Protein AF-A0A8U0QRM5-F1 (afdb_monomer_lite)

Radius of gyration: 38.17 Å; chains: 1; bounding box: 80×71×109 Å

Sequence (196 aa):
MVVAVAPGSAPSPRSEAVTNELQEMTLQPASNNMPVRDRKNVLQLKLQQRRTREELVSQGIMPPLKSPAAFHEQRRNLERARTEDYLKRKIRSRPERSELVRMHILEETSAEPSLQAKQLQLKRARLADDLNDKISHRPGPIELIHKNILPVDLDCPLQHSLLGMNTHCTLQYTHTECPLKHSLLFLVCTHSYCPV

Foldseek 3Di:
DDDDDDDDDDDDPVPVVVVVVVVVVPPDPPPPPDDPVVVVVVVVVVVVVDDDPVVCVVVVNDPDPVDDPVCRVVVVVVVVVVVVVVVVVCVVVPDDPVVCCVVVVDPPDPDDPVCRVVVVVVVVVVVVVVVVVVVVPDDDPVVCCVVVNDPDPPDDPDPPDPDDDPPPPPPPPDPDPDPDDDDDDDPPDDDDDDDD

pLDDT: mean 75.28, std 23.15, range [35.94, 98.62]

Secondary structure (DSSP, 8-state):
----PPP--PPPTTHHHHHHHHHTTS-------S-HHHHHHHHHHHHHSPPPHHHHHHTTSS--TTS-GGGHHHHHHHHHHHHHHHHHHHHHTPPPHHHHHHTTSS-S--S-HHHHHHHHHHHHHHHHHHHHHHHHTPPPHHHHHHTTSS---S--------S----------------SS---------------

Organism: Salvelinus namaycush (NCBI:txid8040)

InterPro domains:
  IPR004018 RPEL repeat [PF02755] (43-64)
  IPR004018 RPEL repeat [PF02755] (87-109)
  IPR004018 RPEL repeat [PF02755] (131-152)
  IPR004018 RPEL repeat [PS51073] (41-66)
  IPR004018 RPEL repeat [PS51073] (85-110)
  IPR004018 RPEL repeat [PS51073] (129-154)
  IPR004018 RPEL repeat [SM00707] (41-66)
  IPR004018 RPEL repeat [SM00707] (85-110)
  IPR004018 RPEL repeat [SM00707] (129-154)
  IPR043451 Myocardin-like [PTHR22793] (13-154)

Structure (mmCIF, N/CA/C/O backbone):
data_AF-A0A8U0QRM5-F1
#
_entry.id   AF-A0A8U0QRM5-F1
#
loop_
_atom_site.group_PDB
_atom_site.id
_atom_site.type_symbol
_atom_site.label_atom_id
_atom_site.label_alt_id
_atom_site.label_comp_id
_atom_site.label_asym_id
_atom_site.label_entity_id
_atom_site.label_seq_id
_atom_site.pdbx_PDB_ins_code
_atom_site.Cartn_x
_atom_site.Cartn_y
_atom_site.Cartn_z
_atom_site.occupancy
_atom_site.B_iso_or_equiv
_atom_site.auth_seq_id
_atom_site.auth_comp_id
_atom_site.auth_asym_id
_atom_site.auth_atom_id
_atom_site.pdbx_PDB_model_num
ATOM 1 N N . MET A 1 1 ? -35.869 -34.440 -1.297 1.00 44.12 1 MET A N 1
ATOM 2 C CA . MET A 1 1 ? -35.351 -33.652 -0.159 1.00 44.12 1 MET A CA 1
ATOM 3 C C . MET A 1 1 ? -34.693 -34.627 0.801 1.00 44.12 1 MET A C 1
ATOM 5 O O . MET A 1 1 ? -35.403 -35.377 1.452 1.00 44.12 1 MET A O 1
ATOM 9 N N . VAL A 1 2 ? -33.362 -34.704 0.802 1.00 40.22 2 VAL A N 1
ATOM 10 C CA . VAL A 1 2 ? -32.602 -35.573 1.713 1.00 40.22 2 VAL A CA 1
ATOM 11 C C . VAL A 1 2 ? -31.906 -34.650 2.704 1.00 40.22 2 VAL A C 1
ATOM 13 O O . VAL A 1 2 ? -31.060 -33.849 2.317 1.00 40.22 2 VAL A O 1
ATOM 16 N N . VAL A 1 3 ? -32.347 -34.699 3.958 1.00 42.31 3 VAL A N 1
ATOM 17 C CA . VAL A 1 3 ? -31.780 -33.933 5.070 1.00 42.31 3 VAL A CA 1
ATOM 18 C C . VAL A 1 3 ? -30.563 -34.702 5.575 1.00 42.31 3 VAL A C 1
ATOM 20 O O . VAL A 1 3 ? -30.703 -35.794 6.119 1.00 42.31 3 VAL A O 1
ATOM 23 N N . ALA A 1 4 ? -29.369 -34.150 5.372 1.00 40.59 4 ALA A N 1
ATOM 24 C CA . ALA A 1 4 ? -28.148 -34.668 5.972 1.00 40.59 4 ALA A CA 1
ATOM 25 C C . ALA A 1 4 ? -28.050 -34.164 7.421 1.00 40.59 4 ALA A C 1
ATOM 27 O O . ALA A 1 4 ? -27.772 -32.991 7.665 1.00 40.59 4 ALA A O 1
ATOM 28 N N . VAL A 1 5 ? -28.310 -35.054 8.379 1.00 40.69 5 VAL A N 1
ATOM 29 C CA . VAL A 1 5 ? -28.013 -34.857 9.802 1.00 40.69 5 VAL A CA 1
ATOM 30 C C . VAL A 1 5 ? -26.565 -35.291 10.030 1.00 40.69 5 VAL A C 1
ATOM 32 O O . VAL A 1 5 ? -26.219 -36.449 9.808 1.00 40.69 5 VAL A O 1
ATOM 35 N N . ALA A 1 6 ? -25.707 -34.356 10.433 1.00 46.50 6 ALA A N 1
ATOM 36 C CA . ALA A 1 6 ? -24.336 -34.652 10.838 1.00 46.50 6 ALA A CA 1
ATOM 37 C C . ALA A 1 6 ? -24.325 -35.350 12.215 1.00 46.50 6 ALA A C 1
ATOM 39 O O . ALA A 1 6 ? -25.043 -34.901 13.113 1.00 46.50 6 ALA A O 1
ATOM 40 N N . PRO A 1 7 ? -23.530 -36.416 12.426 1.00 45.84 7 PRO A N 1
ATOM 41 C CA . PRO A 1 7 ? -23.458 -37.076 13.719 1.00 45.84 7 PRO A CA 1
ATOM 42 C C . PRO A 1 7 ? -22.450 -36.382 14.646 1.00 45.84 7 PRO A C 1
ATOM 44 O O . PRO A 1 7 ? -21.307 -36.131 14.276 1.00 45.84 7 PRO A O 1
ATOM 47 N N . GLY A 1 8 ? -22.916 -36.114 15.867 1.00 39.72 8 GLY A N 1
ATOM 48 C CA . GLY A 1 8 ? -22.184 -36.241 17.129 1.00 39.72 8 GLY A CA 1
ATOM 49 C C . GLY A 1 8 ? -20.743 -35.736 17.185 1.00 39.72 8 GLY A C 1
ATOM 50 O O . GLY A 1 8 ? -19.799 -36.490 16.967 1.00 39.72 8 GLY A O 1
ATOM 51 N N . SER A 1 9 ? -20.571 -34.501 17.652 1.00 44.31 9 SER A N 1
ATOM 52 C CA . SER A 1 9 ? -19.343 -34.078 18.321 1.00 44.31 9 SER A CA 1
ATOM 53 C C . SER A 1 9 ? -19.174 -34.879 19.619 1.00 44.31 9 SER A C 1
ATOM 55 O O . SER A 1 9 ? -19.868 -34.619 20.603 1.00 44.31 9 SER A O 1
ATOM 57 N N . ALA A 1 10 ? -18.278 -35.864 19.624 1.00 50.31 10 ALA A N 1
ATOM 58 C CA . ALA A 1 10 ? -17.868 -36.544 20.848 1.00 50.31 10 ALA A CA 1
ATOM 59 C C . ALA A 1 10 ? -17.085 -35.563 21.748 1.00 50.31 10 ALA A C 1
ATOM 61 O O . ALA A 1 10 ? -16.126 -34.948 21.268 1.00 50.31 10 ALA A O 1
ATOM 62 N N . PRO A 1 11 ? -17.450 -35.390 23.031 1.00 50.19 11 PRO A N 1
ATOM 63 C CA . PRO A 1 11 ? -16.632 -34.628 23.963 1.00 50.19 11 PRO A CA 1
ATOM 64 C C . PRO A 1 11 ? -15.362 -35.430 24.281 1.00 50.19 11 PRO A C 1
ATOM 66 O O . PRO A 1 11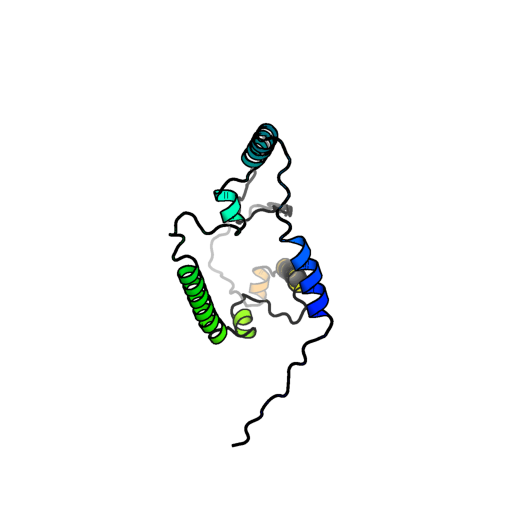 ? -15.412 -36.589 24.689 1.00 50.19 11 PRO A O 1
ATOM 69 N N . SER A 1 12 ? -14.204 -34.822 24.028 1.00 46.62 12 SER A N 1
ATOM 70 C CA . SER A 1 12 ? -12.894 -35.414 24.298 1.00 46.62 12 SER A CA 1
ATOM 71 C C . SER A 1 12 ? -12.640 -35.467 25.817 1.00 46.62 12 SER A C 1
ATOM 73 O O . SER A 1 12 ? -12.708 -34.422 26.467 1.00 46.62 12 SER A O 1
ATOM 75 N N . PRO A 1 13 ? -12.284 -36.627 26.404 1.00 57.69 13 PRO A N 1
ATOM 76 C CA . PRO A 1 13 ? -12.180 -36.814 27.860 1.00 57.69 13 PRO A CA 1
ATOM 77 C C . PRO A 1 13 ? -10.991 -36.085 28.512 1.00 57.69 13 PRO A C 1
ATOM 79 O O . PRO A 1 13 ? -10.815 -36.133 29.725 1.00 57.69 13 PRO A O 1
ATOM 82 N N . ARG A 1 14 ? -10.152 -35.394 27.728 1.00 51.50 14 ARG A N 1
ATOM 83 C CA . ARG A 1 14 ? -9.016 -34.610 28.243 1.00 51.50 14 ARG A CA 1
ATOM 84 C C . ARG A 1 14 ? -9.367 -33.173 28.627 1.00 51.50 14 ARG A C 1
ATOM 86 O O . ARG A 1 14 ? -8.555 -32.524 29.278 1.00 51.50 14 ARG A O 1
ATOM 93 N N . SER A 1 15 ? -10.530 -32.667 28.221 1.00 53.91 15 SER A N 1
ATOM 94 C CA . SER A 1 15 ? -10.892 -31.260 28.428 1.00 53.91 15 SER A CA 1
ATOM 95 C C . SER A 1 15 ? -11.503 -30.988 29.804 1.00 53.91 15 SER A C 1
ATOM 97 O O . SER A 1 15 ? -11.313 -29.896 30.324 1.00 53.91 15 SER A O 1
ATOM 99 N N . GLU A 1 16 ? -12.154 -31.975 30.423 1.00 52.56 16 GLU A N 1
ATOM 100 C CA . GLU A 1 16 ? -12.807 -31.804 31.732 1.00 52.56 16 GLU A CA 1
ATOM 101 C C . GLU A 1 16 ? -11.810 -31.832 32.903 1.00 52.56 16 GLU A C 1
ATOM 103 O O . GLU A 1 16 ? -11.965 -31.093 33.875 1.00 52.56 16 GLU A O 1
ATOM 108 N N . ALA A 1 17 ? -10.724 -32.605 32.779 1.00 53.28 17 ALA A N 1
ATOM 109 C CA . ALA A 1 17 ? -9.652 -32.615 33.774 1.00 53.28 17 ALA A CA 1
ATOM 110 C C . ALA A 1 17 ? -8.894 -31.278 33.802 1.00 53.28 17 ALA A C 1
ATOM 112 O O . ALA A 1 17 ? -8.583 -30.767 34.865 1.00 53.28 17 ALA A O 1
ATOM 113 N N . VAL A 1 18 ? -8.655 -30.644 32.650 1.00 54.16 18 VAL A N 1
ATOM 114 C CA . VAL A 1 18 ? -7.934 -29.358 32.606 1.00 54.16 18 VAL A CA 1
ATOM 115 C C . VAL A 1 18 ? -8.805 -28.198 33.099 1.00 54.16 18 VAL A C 1
ATOM 117 O O . VAL A 1 18 ? -8.284 -27.243 33.676 1.00 54.16 18 VAL A O 1
ATOM 120 N N . THR A 1 19 ? -10.128 -28.272 32.927 1.00 54.47 19 THR A N 1
ATOM 121 C CA . THR A 1 19 ? -11.029 -27.254 33.481 1.00 54.47 19 THR A CA 1
ATOM 122 C C . THR A 1 19 ? -11.133 -27.342 34.998 1.00 54.47 19 THR A C 1
ATOM 124 O O . THR A 1 19 ? -11.151 -26.295 35.633 1.00 54.47 19 THR A O 1
ATOM 127 N N . ASN A 1 20 ? -11.115 -28.539 35.595 1.00 52.16 20 ASN A N 1
ATOM 128 C CA . ASN A 1 20 ? -11.170 -28.671 37.056 1.00 52.16 20 ASN A CA 1
ATOM 129 C C . ASN A 1 20 ? -9.895 -28.156 37.744 1.00 52.16 20 ASN A C 1
ATOM 131 O O . ASN A 1 20 ? -9.984 -27.393 38.702 1.00 52.16 20 ASN A O 1
ATOM 135 N N . GLU A 1 21 ? -8.718 -28.459 37.196 1.00 51.56 21 GLU A N 1
ATOM 136 C CA . GLU A 1 21 ? -7.431 -28.055 37.789 1.00 51.56 21 GLU A CA 1
ATOM 137 C C . GLU A 1 21 ? -7.169 -26.535 37.661 1.00 51.56 21 GLU A C 1
ATOM 139 O O . GLU A 1 21 ? -6.465 -25.938 38.475 1.00 51.56 21 GLU A O 1
ATOM 144 N N . LEU A 1 22 ? -7.765 -25.864 36.662 1.00 57.06 22 LEU A N 1
ATOM 145 C CA . LEU A 1 22 ? -7.715 -24.398 36.529 1.00 57.06 22 LEU A CA 1
ATOM 146 C C . LEU A 1 22 ? -8.816 -23.687 37.338 1.00 57.06 22 LEU A C 1
ATOM 148 O O . LEU A 1 22 ? -8.615 -22.559 37.803 1.00 57.06 22 LEU A O 1
ATOM 152 N N . GLN A 1 23 ? -9.969 -24.333 37.538 1.00 50.03 23 GLN A N 1
ATOM 153 C CA . GLN A 1 23 ? -11.071 -23.791 38.336 1.00 50.03 23 GLN A CA 1
ATOM 154 C C . GLN A 1 23 ? -10.747 -23.816 39.839 1.00 50.03 23 GLN A C 1
ATOM 156 O O . GLN A 1 23 ? -11.134 -22.896 40.565 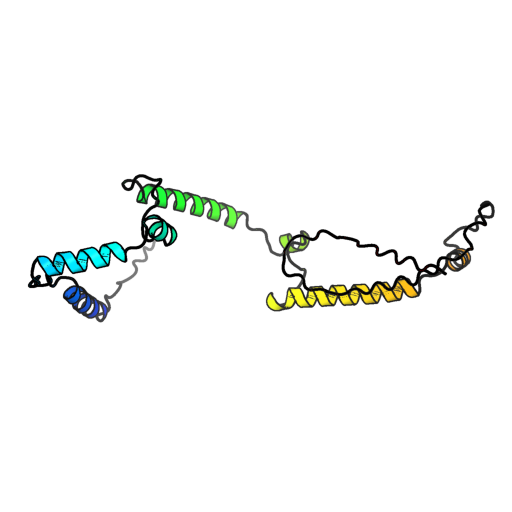1.00 50.03 23 GLN A O 1
ATOM 161 N N . GLU A 1 24 ? -9.960 -24.794 40.295 1.00 47.19 24 GLU A N 1
ATOM 162 C CA . GLU A 1 24 ? -9.565 -24.927 41.703 1.00 47.19 24 GLU A CA 1
ATOM 163 C C . GLU A 1 24 ? -8.467 -23.931 42.134 1.00 47.19 24 GLU A C 1
ATOM 165 O O . GLU A 1 24 ? -8.342 -23.604 43.314 1.00 47.19 24 GLU A O 1
ATOM 170 N N . MET A 1 25 ? -7.745 -23.325 41.182 1.00 42.69 25 MET A N 1
ATOM 171 C CA . MET A 1 25 ? -6.768 -22.259 41.463 1.00 42.69 25 MET A CA 1
ATOM 172 C C . MET A 1 25 ? -7.369 -20.846 41.579 1.00 42.69 25 MET A C 1
ATOM 174 O O . MET A 1 25 ? -6.654 -19.913 41.946 1.00 42.69 25 MET A O 1
ATOM 178 N N . THR A 1 26 ? -8.660 -20.648 41.283 1.00 51.56 26 THR A N 1
ATOM 179 C CA . THR A 1 26 ? -9.225 -19.288 41.118 1.00 51.56 26 THR A CA 1
ATOM 180 C C . THR A 1 26 ? -10.212 -18.868 42.214 1.00 51.56 26 THR A C 1
ATOM 182 O O . THR A 1 26 ? -10.585 -17.699 42.282 1.00 51.56 26 THR A O 1
ATOM 185 N N . LEU A 1 27 ? -10.609 -19.764 43.123 1.00 48.19 27 LEU A N 1
ATOM 186 C CA . LEU A 1 27 ? -11.595 -19.450 44.170 1.00 48.19 27 LEU A CA 1
ATOM 187 C C . LEU A 1 27 ? -11.172 -19.855 45.585 1.00 48.19 27 LEU A C 1
ATOM 189 O O . LEU A 1 27 ? -12.034 -20.007 46.447 1.00 48.19 27 LEU A O 1
ATOM 193 N N . GLN A 1 28 ? -9.873 -19.965 45.882 1.00 43.12 28 GLN A N 1
ATOM 194 C CA . GLN A 1 28 ? -9.472 -19.892 47.286 1.00 43.12 28 GLN A CA 1
ATOM 195 C C . GLN A 1 28 ? -9.709 -18.451 47.759 1.00 43.12 28 GLN A C 1
ATOM 197 O O . GLN A 1 28 ? -9.048 -17.538 47.250 1.00 43.12 28 GLN A O 1
ATOM 202 N N . PRO A 1 29 ? -10.639 -18.195 48.704 1.00 48.75 29 PRO A N 1
ATOM 203 C CA . PRO A 1 29 ? -10.685 -16.906 49.364 1.00 48.75 29 PRO A CA 1
ATOM 204 C C . PRO A 1 29 ? -9.341 -16.791 50.066 1.00 48.75 29 PRO A C 1
ATOM 206 O O . PRO A 1 29 ? -9.110 -17.484 51.054 1.00 48.75 29 PRO A O 1
ATOM 209 N N . ALA A 1 30 ? -8.423 -15.998 49.503 1.00 48.12 30 ALA A N 1
ATOM 210 C CA . ALA A 1 30 ? -7.132 -15.750 50.116 1.00 48.12 30 ALA A CA 1
ATOM 211 C C . ALA A 1 30 ? -7.428 -15.393 51.568 1.00 48.12 30 ALA A C 1
ATOM 213 O O . ALA A 1 30 ? -8.090 -14.383 51.833 1.00 48.12 30 ALA A O 1
ATOM 214 N N . SER A 1 31 ? -7.045 -16.282 52.486 1.00 58.38 31 SER A N 1
ATOM 215 C CA . SER A 1 31 ? -7.224 -16.079 53.910 1.00 58.38 31 SER A CA 1
ATOM 216 C C . SER A 1 31 ? -6.417 -14.835 54.230 1.00 58.38 31 SER A C 1
ATOM 218 O O . SER A 1 31 ? -5.194 -14.881 54.376 1.00 58.38 31 SER A O 1
ATOM 220 N N . ASN A 1 32 ? -7.088 -13.687 54.202 1.00 62.47 32 ASN A N 1
ATOM 221 C CA . ASN A 1 32 ? -6.505 -12.394 54.464 1.00 62.47 32 ASN A CA 1
ATOM 222 C C . ASN A 1 32 ? -6.204 -12.385 55.964 1.00 62.47 32 ASN A C 1
ATOM 224 O O . ASN A 1 32 ? -6.991 -11.886 56.762 1.00 62.47 32 ASN A O 1
ATOM 228 N N . ASN A 1 33 ? -5.075 -12.984 56.333 1.00 62.00 33 ASN A N 1
ATOM 229 C CA . ASN A 1 33 ? -4.521 -13.027 57.683 1.00 62.00 33 ASN A CA 1
ATOM 230 C C . ASN A 1 33 ? -3.414 -11.980 57.862 1.00 62.00 33 ASN A C 1
ATOM 232 O O . ASN A 1 33 ? -2.797 -11.897 58.915 1.00 62.00 33 ASN A O 1
ATOM 236 N N . MET A 1 34 ? -3.176 -11.138 56.851 1.00 63.16 34 MET A N 1
ATOM 237 C CA . MET A 1 34 ? -2.271 -10.002 56.989 1.00 63.16 34 MET A CA 1
ATOM 238 C C . MET A 1 34 ? -2.917 -8.922 57.864 1.00 63.16 34 MET A C 1
ATOM 240 O O . MET A 1 34 ? -4.079 -8.571 57.604 1.00 63.16 34 MET A O 1
ATOM 244 N N . PRO A 1 35 ? -2.199 -8.358 58.850 1.00 81.69 35 PRO A N 1
ATOM 245 C CA . PRO A 1 35 ? -2.637 -7.184 59.591 1.00 81.69 35 PRO A CA 1
ATOM 246 C C . PRO A 1 35 ? -3.147 -6.080 58.657 1.00 81.69 35 PRO A C 1
ATOM 248 O O . PRO A 1 35 ? -2.620 -5.858 57.566 1.00 81.69 35 PRO A O 1
ATOM 251 N N . VAL A 1 36 ? -4.184 -5.353 59.082 1.00 80.62 36 VAL A N 1
ATOM 252 C CA . VAL A 1 36 ? -4.817 -4.284 58.279 1.00 80.62 36 VAL A CA 1
ATOM 253 C C . VAL A 1 36 ? -3.791 -3.250 57.792 1.00 80.62 36 VAL A C 1
ATOM 255 O O . VAL A 1 36 ? -3.926 -2.711 56.695 1.00 80.62 36 VAL A O 1
ATOM 258 N N . ARG A 1 37 ? -2.742 -3.002 58.586 1.00 82.88 37 ARG A N 1
ATOM 259 C CA . ARG A 1 37 ? -1.621 -2.121 58.238 1.00 82.88 37 ARG A CA 1
ATOM 260 C C . ARG A 1 37 ? -0.864 -2.609 56.997 1.00 82.88 37 ARG A C 1
ATOM 262 O O . ARG A 1 37 ? -0.624 -1.817 56.093 1.00 82.88 37 ARG A O 1
ATOM 269 N N . ASP A 1 38 ? -0.587 -3.902 56.897 1.00 86.81 38 ASP A N 1
ATOM 270 C CA . ASP A 1 38 ? 0.169 -4.469 55.777 1.00 86.81 38 ASP A CA 1
ATOM 271 C C . ASP A 1 38 ? -0.658 -4.495 54.492 1.00 86.81 38 ASP A C 1
ATOM 273 O O . ASP A 1 38 ? -0.142 -4.214 53.411 1.00 86.81 38 ASP A O 1
ATOM 277 N N . ARG A 1 39 ? -1.977 -4.714 54.601 1.00 89.25 39 ARG A N 1
ATOM 278 C CA . ARG A 1 39 ? -2.893 -4.589 53.451 1.00 89.25 39 ARG A CA 1
ATOM 279 C C . ARG A 1 39 ? -2.895 -3.173 52.881 1.00 89.25 39 ARG A C 1
ATOM 281 O O . ARG A 1 39 ? -2.892 -3.012 51.662 1.00 89.25 39 ARG A O 1
ATOM 288 N N . LYS A 1 40 ? -2.875 -2.156 53.753 1.00 91.50 40 LYS A N 1
ATOM 289 C CA . LYS A 1 40 ? -2.775 -0.747 53.339 1.00 91.50 40 LYS A CA 1
ATOM 290 C C . LYS A 1 40 ? -1.454 -0.480 52.613 1.00 91.50 40 LYS A C 1
ATOM 292 O O . LYS A 1 40 ? -1.481 0.110 51.537 1.00 91.50 40 LYS A O 1
ATOM 297 N N . ASN A 1 41 ? -0.340 -0.983 53.147 1.00 91.69 41 ASN A N 1
ATOM 298 C CA . ASN A 1 41 ? 0.988 -0.816 52.549 1.00 91.69 41 ASN A CA 1
ATOM 299 C C . ASN A 1 41 ? 1.082 -1.460 51.153 1.00 91.69 41 ASN A C 1
ATOM 301 O O . ASN A 1 41 ? 1.515 -0.818 50.196 1.00 91.69 41 ASN A O 1
ATOM 305 N N . VAL A 1 42 ? 0.614 -2.705 51.001 1.00 94.19 42 VAL A N 1
ATOM 306 C CA . VAL A 1 42 ? 0.616 -3.414 49.705 1.00 94.19 42 VAL A CA 1
ATOM 307 C C . VAL A 1 42 ? -0.269 -2.707 48.680 1.00 94.19 42 VAL A C 1
ATOM 309 O O . VAL A 1 42 ? 0.122 -2.556 47.522 1.00 94.19 42 VAL A O 1
ATOM 312 N N . LEU A 1 43 ? -1.462 -2.266 49.086 1.00 93.44 43 LEU A N 1
ATOM 313 C CA . LEU A 1 43 ? -2.371 -1.552 48.193 1.00 93.44 43 LEU A CA 1
ATOM 314 C C . LEU A 1 43 ? -1.765 -0.226 47.725 1.00 93.44 43 LEU A C 1
ATOM 316 O O . LEU A 1 43 ? -1.831 0.079 46.537 1.00 93.44 43 LEU A O 1
ATOM 320 N N . GLN A 1 44 ? -1.145 0.533 48.630 1.00 95.00 44 GLN A N 1
ATOM 321 C CA . GLN A 1 44 ? -0.471 1.784 48.291 1.00 95.00 44 GLN A CA 1
ATOM 322 C C . GLN A 1 44 ? 0.617 1.564 47.233 1.00 95.00 44 GLN A C 1
ATOM 324 O O . GLN A 1 44 ? 0.640 2.282 46.233 1.00 95.00 44 GLN A O 1
ATOM 329 N N . LEU A 1 45 ? 1.453 0.532 47.398 1.00 95.62 45 LEU A N 1
ATOM 330 C CA . LEU A 1 45 ? 2.484 0.181 46.420 1.00 95.62 45 LEU A CA 1
ATOM 331 C C . LEU A 1 45 ? 1.878 -0.214 45.063 1.00 95.62 45 LEU A C 1
ATOM 333 O O . LEU A 1 45 ? 2.302 0.290 44.024 1.00 95.62 45 LEU A O 1
ATOM 337 N N . LYS A 1 46 ? 0.838 -1.060 45.052 1.00 95.06 46 LYS A N 1
ATOM 338 C CA . LYS A 1 46 ? 0.152 -1.468 43.810 1.00 95.06 46 LYS A CA 1
ATOM 339 C C . LYS A 1 46 ? -0.521 -0.299 43.090 1.00 95.06 46 LYS A C 1
ATOM 341 O O . LYS A 1 46 ? -0.561 -0.280 41.864 1.00 95.06 46 LYS A O 1
ATOM 346 N N . LEU A 1 47 ? -1.042 0.678 43.831 1.00 95.75 47 LEU A N 1
ATOM 347 C CA . LEU A 1 47 ? -1.628 1.886 43.252 1.00 95.75 47 LEU A CA 1
ATOM 348 C C . LEU A 1 47 ? -0.572 2.826 42.665 1.00 95.75 47 LEU A C 1
ATOM 350 O O . LEU A 1 47 ? -0.877 3.511 41.695 1.00 95.75 47 LEU A O 1
ATOM 354 N N . GLN A 1 48 ? 0.648 2.851 43.209 1.00 95.19 48 GLN A N 1
ATOM 355 C CA . GLN A 1 48 ? 1.769 3.603 42.629 1.00 95.19 48 GLN A CA 1
ATOM 356 C C . GLN A 1 48 ? 2.319 2.934 41.366 1.00 95.19 48 GLN A C 1
ATOM 358 O O . GLN A 1 48 ? 2.664 3.618 40.411 1.00 95.19 48 GLN A O 1
ATOM 363 N N . GLN A 1 49 ? 2.351 1.601 41.336 1.00 95.75 49 GLN A N 1
ATOM 364 C CA . GLN A 1 49 ? 2.812 0.818 40.183 1.00 95.75 49 GLN A CA 1
ATOM 365 C C . GLN A 1 49 ? 1.750 0.659 39.077 1.00 95.75 49 GLN A C 1
ATOM 367 O O . GLN A 1 49 ? 1.973 -0.061 38.101 1.00 95.75 49 GLN A O 1
ATOM 372 N N . ARG A 1 50 ? 0.568 1.278 39.213 1.00 94.94 50 ARG A N 1
ATOM 373 C CA . ARG A 1 50 ? -0.505 1.144 38.219 1.00 94.94 50 ARG A CA 1
ATOM 374 C C . ARG A 1 50 ? -0.189 1.959 36.962 1.00 94.94 50 ARG A C 1
ATOM 376 O O . ARG A 1 50 ? 0.251 3.101 37.047 1.00 94.94 50 ARG A O 1
ATOM 383 N N . ARG A 1 51 ? -0.504 1.390 35.801 1.00 96.06 51 ARG A N 1
ATOM 384 C CA . ARG A 1 51 ? -0.480 2.101 34.515 1.00 96.06 51 ARG A CA 1
ATOM 385 C C . ARG A 1 51 ? -1.596 3.141 34.442 1.00 96.06 51 ARG A C 1
ATOM 387 O O . ARG A 1 51 ? -2.635 2.990 35.096 1.00 96.06 51 ARG A O 1
ATOM 394 N N . THR A 1 52 ? -1.385 4.183 33.641 1.00 95.50 52 THR A N 1
ATOM 395 C CA . THR A 1 52 ? -2.417 5.197 33.387 1.00 95.50 52 THR A CA 1
ATOM 396 C C . THR A 1 52 ? -3.591 4.580 32.626 1.00 95.50 52 THR A C 1
ATOM 398 O O . THR A 1 52 ? -3.471 3.546 31.961 1.00 95.50 52 THR A O 1
ATOM 401 N N . ARG A 1 53 ? -4.776 5.185 32.734 1.00 94.25 53 ARG A N 1
ATOM 402 C CA . ARG A 1 53 ? -5.966 4.655 32.051 1.00 94.25 53 ARG A CA 1
ATOM 403 C C . ARG A 1 53 ? -5.800 4.758 30.533 1.00 94.25 53 ARG A C 1
ATOM 405 O O . ARG A 1 53 ? -6.253 3.882 29.804 1.00 94.25 53 ARG A O 1
ATOM 412 N N . GLU A 1 54 ? -5.132 5.809 30.078 1.00 94.38 54 GLU A N 1
ATOM 413 C CA . GLU A 1 54 ? -4.819 6.109 28.685 1.00 94.38 54 GLU A CA 1
ATOM 414 C C . GLU A 1 54 ? -3.926 5.021 28.074 1.00 94.38 54 GLU A C 1
ATOM 416 O O . GLU A 1 54 ? -4.231 4.514 26.994 1.00 94.38 54 GLU A O 1
ATOM 421 N N . GLU A 1 55 ? -2.885 4.589 28.794 1.00 95.62 55 GLU A N 1
ATOM 422 C CA . GLU A 1 55 ? -2.035 3.460 28.393 1.00 95.62 55 GLU A CA 1
ATOM 423 C C . GLU A 1 55 ? -2.832 2.158 28.261 1.00 95.62 55 GLU A C 1
ATOM 425 O O . GLU A 1 55 ? -2.663 1.427 27.285 1.00 95.62 55 GLU A O 1
ATOM 430 N N . LEU A 1 56 ? -3.737 1.871 29.204 1.00 95.56 56 LEU A N 1
ATOM 431 C CA . LEU A 1 56 ? -4.573 0.665 29.152 1.00 95.56 56 LEU A CA 1
ATOM 432 C C . LEU A 1 56 ? -5.541 0.671 27.960 1.00 95.56 56 LEU A C 1
ATOM 434 O O . LEU A 1 56 ? -5.813 -0.387 27.391 1.00 95.56 56 LEU A O 1
ATOM 438 N N . VAL A 1 57 ? -6.058 1.841 27.572 1.00 94.50 57 VAL A N 1
ATOM 439 C CA . VAL A 1 57 ? -6.879 1.998 26.359 1.00 94.50 57 VAL A CA 1
ATOM 440 C C . VAL A 1 57 ? -6.030 1.811 25.103 1.00 94.50 57 VAL A C 1
ATOM 442 O O . VAL A 1 57 ? -6.453 1.109 24.189 1.00 94.50 57 VAL A O 1
ATOM 445 N N . SER A 1 58 ? -4.826 2.392 25.066 1.00 95.19 58 SER A N 1
ATOM 446 C CA . SER A 1 58 ? -3.883 2.242 23.947 1.00 95.19 58 SER A CA 1
ATOM 447 C C . SER A 1 58 ? -3.504 0.775 23.705 1.00 95.19 58 SER A C 1
ATOM 449 O O . SER A 1 58 ? -3.444 0.318 22.567 1.00 95.19 58 SER A O 1
ATOM 451 N N . GLN A 1 59 ? -3.345 0.002 24.783 1.00 96.25 59 GLN A N 1
ATOM 452 C CA . GLN A 1 59 ? -3.080 -1.440 24.731 1.00 96.25 59 GLN A CA 1
ATOM 453 C C . GLN A 1 59 ? -4.330 -2.296 24.458 1.00 96.25 59 GLN A C 1
ATOM 455 O O . GLN A 1 59 ? -4.225 -3.517 24.373 1.00 96.25 59 GLN A O 1
ATOM 460 N N . GLY A 1 60 ? -5.515 -1.688 24.349 1.00 91.88 60 GLY A N 1
ATOM 461 C CA . GLY A 1 60 ? -6.768 -2.398 24.082 1.00 91.88 60 GLY A CA 1
ATOM 462 C C . GLY A 1 60 ? -7.324 -3.201 25.265 1.00 91.88 60 GLY A C 1
ATOM 463 O O . GLY A 1 60 ? -8.214 -4.023 25.062 1.00 91.88 60 GLY A O 1
ATOM 464 N N . ILE A 1 61 ? -6.834 -2.971 26.490 1.00 94.38 61 ILE A N 1
ATOM 465 C CA . ILE A 1 61 ? -7.331 -3.633 27.710 1.00 94.38 61 ILE A CA 1
ATOM 466 C C . ILE A 1 61 ? -8.647 -2.988 28.161 1.00 94.38 61 ILE A C 1
ATOM 468 O O . ILE A 1 61 ? -9.597 -3.683 28.516 1.00 94.38 61 ILE A O 1
ATOM 472 N N . MET A 1 62 ? -8.711 -1.652 28.144 1.00 92.69 62 MET A N 1
ATOM 473 C CA . MET A 1 62 ? -9.882 -0.885 28.581 1.00 92.69 62 MET A CA 1
ATOM 474 C C . MET A 1 62 ? -10.620 -0.246 27.393 1.00 92.69 62 MET A C 1
ATOM 476 O O . MET A 1 62 ? -9.977 0.209 26.445 1.00 92.69 62 MET A O 1
ATOM 480 N N . PRO A 1 63 ? -11.961 -0.124 27.449 1.00 91.56 63 PRO A N 1
ATOM 481 C CA . PRO A 1 63 ? -12.726 0.640 26.469 1.00 91.56 63 PRO A CA 1
ATOM 482 C C . PRO A 1 63 ? -12.309 2.122 26.391 1.00 91.56 63 PRO A C 1
ATOM 484 O O . PRO A 1 63 ? -11.977 2.719 27.421 1.00 91.56 63 PRO A O 1
ATOM 487 N N . PRO A 1 64 ? -12.409 2.760 25.208 1.00 91.31 64 PRO A N 1
ATOM 488 C CA . PRO A 1 64 ? -12.114 4.179 25.033 1.00 91.31 64 PRO A CA 1
ATOM 489 C C . PRO A 1 64 ? -12.900 5.111 25.963 1.00 91.31 64 PRO A C 1
ATOM 491 O O . PRO A 1 64 ? -14.116 4.992 26.109 1.00 91.31 64 PRO A O 1
ATOM 494 N N . LEU A 1 65 ? -12.200 6.110 26.510 1.00 81.88 65 LEU A N 1
ATOM 495 C CA . LEU A 1 65 ? -12.719 7.072 27.499 1.00 81.88 65 LEU A CA 1
ATOM 496 C C . LEU A 1 65 ? -13.845 7.961 26.968 1.00 81.88 65 LEU A C 1
ATOM 498 O O . LEU A 1 65 ? -14.689 8.415 27.732 1.00 81.88 65 LEU A O 1
ATOM 502 N N . LYS A 1 66 ? -13.817 8.233 25.660 1.00 86.12 66 LYS A N 1
ATOM 503 C CA . LYS A 1 66 ? -14.723 9.173 24.991 1.00 86.12 66 LYS A CA 1
ATOM 504 C C . LYS A 1 66 ? -16.120 8.593 24.755 1.00 86.12 66 LYS A C 1
ATOM 506 O O . LYS A 1 66 ? -17.026 9.338 24.403 1.00 86.12 66 LYS A O 1
ATOM 511 N N . SER A 1 67 ? -16.291 7.280 24.914 1.00 82.06 67 SER A N 1
ATOM 512 C CA . SER A 1 67 ? -17.574 6.603 24.715 1.00 82.06 67 SER A CA 1
ATOM 513 C C . SER A 1 67 ? -18.150 6.108 26.044 1.00 82.06 67 SER A C 1
ATOM 515 O O . SER A 1 67 ? -17.386 5.578 26.854 1.00 82.06 67 SER A O 1
ATOM 517 N N . PRO A 1 68 ? -19.476 6.200 26.260 1.00 86.50 68 PRO A N 1
ATOM 518 C CA . PRO A 1 68 ? -20.125 5.611 27.428 1.00 86.50 68 PRO A CA 1
ATOM 519 C C . PRO A 1 68 ? -19.840 4.107 27.534 1.00 86.50 68 PRO A C 1
ATOM 521 O O . PRO A 1 68 ? -19.917 3.389 26.536 1.00 86.50 68 PRO A O 1
ATOM 524 N N . ALA A 1 69 ? -19.554 3.618 28.744 1.00 86.50 69 ALA A N 1
ATOM 525 C CA . ALA A 1 69 ? -19.213 2.211 28.971 1.00 86.50 69 ALA A CA 1
ATOM 526 C C . ALA A 1 69 ? -20.371 1.250 28.637 1.00 86.50 69 ALA A C 1
ATOM 528 O O . ALA A 1 69 ? -20.129 0.159 28.129 1.00 86.50 69 ALA A O 1
ATOM 529 N N . ALA A 1 70 ? -21.618 1.681 28.857 1.00 90.88 70 ALA A N 1
ATOM 530 C CA . ALA A 1 70 ? -22.814 0.864 28.649 1.00 90.88 70 ALA A CA 1
ATOM 531 C C . ALA A 1 70 ? -23.024 0.426 27.188 1.00 90.88 70 ALA A C 1
ATOM 533 O O . ALA A 1 70 ? -23.567 -0.646 26.950 1.00 90.88 70 ALA A O 1
ATOM 534 N N . PHE A 1 71 ? -22.573 1.232 26.218 1.00 91.12 71 PHE A N 1
ATOM 535 C CA . PHE A 1 71 ? -22.810 0.991 24.788 1.00 91.12 71 PHE A CA 1
ATOM 536 C C . PHE A 1 71 ? -21.572 0.512 24.023 1.00 91.12 71 PHE A C 1
ATOM 538 O O . PHE A 1 71 ? -21.522 0.553 22.790 1.00 91.12 71 PHE A O 1
ATOM 545 N N . HIS A 1 72 ? -20.523 0.112 24.741 1.00 91.69 72 HIS A N 1
ATOM 546 C CA . HIS A 1 72 ? -19.258 -0.259 24.120 1.00 91.69 72 HIS A CA 1
ATOM 547 C C . HIS A 1 72 ? -19.399 -1.461 23.171 1.00 91.69 72 HIS A C 1
ATOM 549 O O . HIS A 1 72 ? -18.807 -1.460 22.091 1.00 91.69 72 HIS A O 1
ATOM 555 N N . GLU A 1 73 ? -20.207 -2.456 23.538 1.00 91.50 73 GLU A N 1
ATOM 556 C CA . GLU A 1 73 ? -20.427 -3.649 22.720 1.00 91.50 73 GLU A CA 1
ATOM 557 C C . GLU A 1 73 ? -21.208 -3.334 21.441 1.00 91.50 73 GLU A C 1
ATOM 559 O O . GLU A 1 73 ? -20.792 -3.715 20.349 1.00 91.50 73 GLU A O 1
ATOM 564 N N . GLN A 1 74 ? -22.286 -2.555 21.546 1.00 93.88 74 GLN A N 1
ATOM 565 C CA . GLN A 1 74 ? -23.098 -2.138 20.404 1.00 93.88 74 GLN A CA 1
ATOM 566 C C . GLN A 1 74 ? -22.263 -1.319 19.419 1.00 93.88 74 GLN A C 1
ATOM 568 O O . GLN A 1 74 ? -22.323 -1.553 18.212 1.00 93.88 74 GLN A O 1
ATOM 573 N N . ARG A 1 75 ? -21.424 -0.402 19.922 1.00 92.81 75 ARG A N 1
ATOM 574 C CA . ARG A 1 75 ? -20.493 0.368 19.089 1.00 92.81 75 ARG A CA 1
ATOM 575 C C . ARG A 1 75 ? -19.483 -0.536 18.385 1.00 92.81 75 ARG A C 1
ATOM 577 O O . ARG A 1 75 ? -19.309 -0.400 17.178 1.00 92.81 75 ARG A O 1
ATOM 584 N N . ARG A 1 76 ? -18.850 -1.467 19.107 1.00 93.31 76 ARG A N 1
ATOM 585 C CA . ARG A 1 76 ? -17.905 -2.437 18.527 1.00 93.31 76 ARG A CA 1
ATOM 586 C C . ARG A 1 76 ? -18.571 -3.267 17.429 1.00 93.31 76 ARG A C 1
ATOM 588 O O . ARG A 1 76 ? -17.992 -3.443 16.362 1.00 93.31 76 ARG A O 1
ATOM 595 N N . ASN A 1 77 ? -19.783 -3.757 17.675 1.00 96.75 77 ASN A N 1
ATOM 596 C CA . ASN A 1 77 ? -20.529 -4.569 16.716 1.00 96.75 77 ASN A CA 1
ATOM 597 C C . ASN A 1 77 ? -20.903 -3.759 15.471 1.00 96.75 77 ASN A C 1
ATOM 599 O O . ASN A 1 77 ? -20.781 -4.257 14.357 1.00 96.75 77 ASN A O 1
ATOM 603 N N . LEU A 1 78 ? -21.278 -2.492 15.642 1.00 96.19 78 LEU A N 1
ATOM 604 C CA . LEU A 1 78 ? -21.543 -1.577 14.536 1.00 96.19 78 LEU A CA 1
ATOM 605 C C . LEU A 1 78 ? -20.269 -1.273 13.731 1.00 96.19 78 LEU A C 1
ATOM 607 O O . LEU A 1 78 ? -20.296 -1.317 12.502 1.00 96.19 78 LEU A O 1
ATOM 611 N N . GLU A 1 79 ? -19.146 -0.993 14.396 1.00 95.69 79 GLU A N 1
ATOM 612 C CA . GLU A 1 79 ? -17.840 -0.793 13.751 1.00 95.69 79 GLU A CA 1
ATOM 613 C C . GLU A 1 79 ? -17.415 -2.042 12.966 1.00 95.69 79 GLU A C 1
ATOM 615 O O . GLU A 1 79 ? -16.961 -1.930 11.827 1.00 95.69 79 GLU A O 1
ATOM 620 N N . ARG A 1 80 ? -17.646 -3.232 13.530 1.00 97.94 80 ARG A N 1
ATOM 621 C CA . ARG A 1 80 ? -17.414 -4.517 12.868 1.00 97.94 80 ARG A CA 1
ATOM 622 C C . ARG A 1 80 ? -18.324 -4.722 11.656 1.00 97.94 80 ARG A C 1
ATOM 624 O O . ARG A 1 80 ? -17.828 -5.044 10.586 1.00 97.94 80 ARG A O 1
ATOM 631 N N . ALA A 1 81 ? -19.627 -4.486 11.778 1.00 98.25 81 ALA A N 1
ATOM 632 C CA . ALA A 1 81 ? -20.553 -4.607 10.653 1.00 98.25 81 ALA A CA 1
ATOM 633 C C . ALA A 1 81 ? -20.170 -3.654 9.506 1.00 98.25 81 ALA A C 1
ATOM 635 O O . ALA A 1 81 ? -20.143 -4.046 8.341 1.00 98.25 81 ALA A O 1
ATOM 636 N N . ARG A 1 82 ? -19.764 -2.416 9.832 1.00 98.31 82 ARG A N 1
ATOM 637 C CA . ARG A 1 82 ? -19.262 -1.451 8.840 1.00 98.31 82 ARG A CA 1
ATOM 638 C C . ARG A 1 82 ? -18.029 -1.963 8.098 1.00 98.31 82 ARG A C 1
ATOM 640 O O . ARG A 1 82 ? -17.959 -1.809 6.877 1.00 98.31 82 ARG A O 1
ATOM 647 N N . THR A 1 83 ? -17.051 -2.535 8.804 1.00 98.12 83 THR A N 1
ATOM 648 C CA . THR A 1 83 ? -15.847 -3.082 8.159 1.00 98.12 83 THR A CA 1
ATOM 649 C C . THR A 1 83 ? -16.171 -4.331 7.348 1.00 98.12 83 THR A C 1
ATOM 651 O O . THR A 1 83 ? -15.688 -4.452 6.224 1.00 98.12 83 THR A O 1
ATOM 654 N N . GLU A 1 84 ? -17.047 -5.205 7.840 1.00 98.56 84 GLU A N 1
ATOM 655 C CA . GLU A 1 84 ? -17.531 -6.379 7.110 1.00 98.56 84 GLU A CA 1
ATOM 656 C C . GLU A 1 84 ? -18.210 -5.987 5.790 1.00 98.56 84 GLU A C 1
ATOM 658 O O . GLU A 1 84 ? -17.845 -6.505 4.734 1.00 98.56 84 GLU A O 1
ATOM 663 N N . ASP A 1 85 ? -19.139 -5.031 5.805 1.00 98.44 85 ASP A N 1
ATOM 664 C CA . ASP A 1 85 ? -19.846 -4.581 4.600 1.00 98.44 85 ASP A CA 1
ATOM 665 C C . ASP A 1 85 ? -18.921 -3.864 3.611 1.00 98.44 85 ASP A C 1
ATOM 667 O O . ASP A 1 85 ? -19.005 -4.069 2.392 1.00 98.44 85 ASP A O 1
ATOM 671 N N . TYR A 1 86 ? -17.991 -3.053 4.125 1.00 98.62 86 TYR A N 1
ATOM 672 C CA . TYR A 1 86 ? -16.951 -2.422 3.316 1.00 98.62 86 TYR A CA 1
ATOM 673 C C . TYR A 1 86 ? -16.079 -3.467 2.607 1.00 98.62 86 TYR A C 1
ATOM 675 O O . TYR A 1 86 ? -15.871 -3.378 1.392 1.00 98.62 86 TYR A O 1
ATOM 683 N N . LEU A 1 87 ? -15.609 -4.481 3.339 1.00 98.56 87 LEU A N 1
ATOM 684 C CA . LEU A 1 87 ? -14.779 -5.551 2.791 1.00 98.56 87 LEU A CA 1
ATOM 685 C C . LEU A 1 87 ? -15.559 -6.418 1.799 1.00 98.56 87 LEU A C 1
ATOM 687 O O . LEU A 1 87 ? -15.053 -6.673 0.709 1.00 98.56 87 LEU A O 1
ATOM 691 N N . LYS A 1 88 ? -16.817 -6.782 2.090 1.00 98.56 88 LYS A N 1
ATOM 692 C CA . LYS A 1 88 ? -17.697 -7.499 1.144 1.00 98.56 88 LYS A CA 1
ATOM 693 C C . LYS A 1 88 ? -17.837 -6.755 -0.184 1.00 98.56 88 LYS A C 1
ATOM 695 O O . LYS A 1 88 ? -17.844 -7.372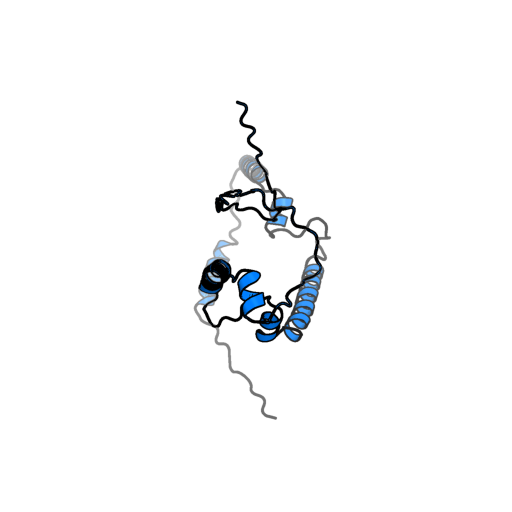 -1.249 1.00 98.56 88 LYS A O 1
ATOM 700 N N . ARG A 1 89 ? -17.949 -5.422 -0.158 1.00 98.44 89 ARG A N 1
ATOM 701 C CA . ARG A 1 89 ? -17.957 -4.607 -1.383 1.00 98.44 89 ARG A CA 1
ATOM 702 C C . ARG A 1 89 ? -16.600 -4.643 -2.095 1.00 98.44 89 ARG A C 1
ATOM 704 O O . ARG A 1 89 ? -16.583 -4.882 -3.297 1.00 98.44 89 ARG A O 1
ATOM 711 N N . LYS A 1 90 ? -15.487 -4.460 -1.372 1.00 98.56 90 LYS A N 1
ATOM 712 C CA . LYS A 1 90 ? -14.127 -4.460 -1.949 1.00 98.56 90 LYS A CA 1
ATOM 713 C C . LYS A 1 90 ? -13.704 -5.802 -2.545 1.00 98.56 90 LYS A C 1
ATOM 715 O O . LYS A 1 90 ? -13.003 -5.807 -3.548 1.00 98.56 90 LYS A O 1
ATOM 720 N N . ILE A 1 91 ? -14.143 -6.915 -1.961 1.00 97.94 91 ILE A N 1
ATOM 721 C CA . ILE A 1 91 ? -13.868 -8.261 -2.479 1.00 97.94 91 ILE A CA 1
ATOM 722 C C . ILE A 1 91 ? -14.605 -8.489 -3.804 1.00 97.94 91 ILE A C 1
ATOM 724 O O . ILE A 1 91 ? -14.013 -9.019 -4.737 1.00 97.94 91 ILE A O 1
ATOM 728 N N . ARG A 1 92 ? -15.868 -8.049 -3.917 1.00 97.94 92 ARG A N 1
ATOM 729 C CA . ARG A 1 92 ? -16.637 -8.153 -5.172 1.00 97.94 92 ARG A CA 1
ATOM 730 C C . ARG A 1 92 ? -16.032 -7.322 -6.298 1.00 97.94 92 ARG A C 1
ATOM 732 O O . ARG A 1 92 ? -16.027 -7.757 -7.438 1.00 97.94 92 ARG A O 1
ATOM 739 N N . SER A 1 93 ? -15.529 -6.134 -5.975 1.00 97.62 93 SER A N 1
ATOM 740 C CA . SER A 1 93 ? -14.893 -5.233 -6.936 1.00 97.62 93 SER A CA 1
ATOM 741 C C . SER A 1 93 ? -13.369 -5.401 -6.979 1.00 97.62 93 SER A C 1
ATOM 743 O O . SER A 1 93 ? -12.663 -4.407 -7.148 1.00 97.62 93 SER A O 1
ATOM 745 N N . ARG A 1 94 ? -12.838 -6.601 -6.706 1.00 98.19 94 ARG A N 1
ATOM 746 C CA . ARG A 1 94 ? -11.391 -6.840 -6.668 1.00 98.19 94 ARG A CA 1
ATOM 747 C C . ARG A 1 94 ? -10.837 -6.882 -8.104 1.00 98.19 94 ARG A C 1
ATOM 749 O O . ARG A 1 94 ? -11.255 -7.767 -8.846 1.00 98.19 94 ARG A O 1
ATOM 756 N N . PRO A 1 95 ? -9.899 -5.990 -8.480 1.00 98.00 95 PRO A N 1
ATOM 757 C CA . PRO A 1 95 ? -9.260 -6.024 -9.795 1.00 98.00 95 PRO A CA 1
ATOM 758 C C . PRO A 1 95 ? -8.474 -7.317 -10.021 1.00 98.00 95 PRO A C 1
ATOM 760 O O . PRO A 1 95 ? -7.917 -7.893 -9.078 1.00 98.00 95 PRO A O 1
ATOM 763 N N . GLU A 1 96 ? -8.406 -7.750 -11.276 1.00 97.25 96 GLU A N 1
ATOM 764 C CA . GLU A 1 96 ? -7.577 -8.884 -11.688 1.00 97.25 96 GLU A CA 1
ATOM 765 C C . GLU A 1 96 ? -6.103 -8.448 -11.809 1.00 97.25 96 GLU A C 1
ATOM 767 O O . GLU A 1 96 ? -5.787 -7.260 -11.924 1.00 97.25 96 GLU A O 1
ATOM 772 N N . ARG A 1 97 ? -5.164 -9.398 -11.742 1.00 95.31 97 ARG A N 1
ATOM 773 C CA . ARG A 1 97 ? -3.731 -9.092 -11.785 1.00 95.31 97 ARG A CA 1
ATOM 774 C C . ARG A 1 97 ? -3.341 -8.388 -13.087 1.00 95.31 97 ARG A C 1
ATOM 776 O O . ARG A 1 97 ? -2.567 -7.437 -13.022 1.00 95.31 97 ARG A O 1
ATOM 783 N N . SER A 1 98 ? -3.846 -8.823 -14.244 1.00 95.62 98 SER A N 1
ATOM 784 C CA . SER A 1 98 ? -3.533 -8.193 -15.536 1.00 95.62 98 SER A CA 1
ATOM 785 C C . SER A 1 98 ? -3.989 -6.737 -15.599 1.00 95.62 98 SER A C 1
ATOM 787 O O . SER A 1 98 ? -3.300 -5.913 -16.192 1.00 95.62 98 SER A O 1
ATOM 789 N N . GLU A 1 99 ? -5.087 -6.381 -14.927 1.00 96.94 99 GLU A N 1
ATOM 790 C CA . GLU A 1 99 ? -5.549 -4.995 -14.847 1.00 96.94 99 GLU A CA 1
ATOM 791 C C . GLU A 1 99 ? -4.550 -4.123 -14.079 1.00 96.94 99 GLU A C 1
ATOM 793 O O . GLU A 1 99 ? -4.176 -3.050 -14.552 1.00 96.94 99 GLU A O 1
ATOM 798 N N . LEU A 1 100 ? -4.050 -4.617 -12.941 1.00 97.00 100 LEU A N 1
ATOM 799 C CA . LEU A 1 100 ? -3.019 -3.928 -12.159 1.00 97.00 100 LEU A CA 1
ATOM 800 C C . LEU A 1 100 ? -1.702 -3.789 -12.931 1.00 97.00 100 LEU A C 1
ATOM 802 O O . LEU A 1 100 ? -1.015 -2.779 -12.793 1.00 97.00 100 LEU A O 1
ATOM 806 N N . VAL A 1 101 ? -1.363 -4.789 -13.744 1.00 95.62 101 VAL A N 1
ATOM 807 C CA . VAL A 1 101 ? -0.180 -4.778 -14.610 1.00 95.62 101 VAL A CA 1
ATOM 808 C C . VAL A 1 101 ? -0.330 -3.760 -15.743 1.00 95.62 101 VAL A C 1
ATOM 810 O O . VAL A 1 101 ? 0.539 -2.916 -15.924 1.00 95.62 101 VAL A O 1
ATOM 813 N N . ARG A 1 102 ? -1.477 -3.744 -16.435 1.00 96.88 102 ARG A N 1
ATOM 814 C CA . ARG A 1 102 ? -1.807 -2.756 -17.481 1.00 96.88 102 ARG A CA 1
ATOM 815 C C . ARG A 1 102 ? -1.759 -1.319 -16.956 1.00 96.88 102 ARG A C 1
ATOM 817 O O . ARG A 1 102 ? -1.392 -0.396 -17.676 1.00 96.88 102 ARG A O 1
ATOM 824 N N . MET A 1 103 ? -2.143 -1.125 -15.696 1.00 97.25 103 MET A N 1
ATOM 825 C CA . MET A 1 103 ? -2.069 0.165 -15.008 1.00 97.25 103 MET A CA 1
ATOM 826 C C . MET A 1 103 ? -0.671 0.503 -14.464 1.00 97.25 103 MET A C 1
ATOM 828 O O . MET A 1 103 ? -0.516 1.562 -13.864 1.00 97.25 103 MET A O 1
ATOM 832 N N . HIS A 1 104 ? 0.332 -0.361 -14.655 1.00 94.75 104 HIS A N 1
ATOM 833 C CA . HIS A 1 104 ? 1.690 -0.222 -14.117 1.00 94.75 104 HIS A CA 1
ATOM 834 C C . HIS A 1 104 ? 1.744 -0.100 -12.580 1.00 94.75 104 HIS A C 1
ATOM 836 O O . HIS A 1 104 ? 2.628 0.547 -12.024 1.00 94.75 104 HIS A O 1
ATOM 842 N N . ILE A 1 105 ? 0.788 -0.726 -11.879 1.00 95.25 105 ILE A N 1
ATOM 843 C CA . ILE A 1 105 ? 0.820 -0.889 -10.415 1.00 95.25 105 ILE A CA 1
ATOM 844 C C . ILE A 1 105 ? 1.657 -2.119 -10.045 1.00 95.25 105 ILE A C 1
ATOM 846 O O . ILE A 1 105 ? 2.414 -2.088 -9.077 1.00 95.25 105 ILE A O 1
ATOM 850 N N . LEU A 1 106 ? 1.501 -3.210 -10.801 1.00 94.25 106 LEU A N 1
ATOM 851 C CA . LEU A 1 106 ? 2.321 -4.417 -10.690 1.00 94.25 106 LEU A CA 1
ATOM 852 C C . LEU A 1 106 ? 3.216 -4.558 -11.919 1.00 94.25 106 LEU A C 1
ATOM 854 O O . LEU A 1 106 ? 2.829 -4.182 -13.021 1.00 94.25 106 LEU A O 1
ATOM 858 N N . GLU A 1 107 ? 4.381 -5.171 -11.740 1.00 92.19 107 GLU A N 1
ATOM 859 C CA . GLU A 1 107 ? 5.301 -5.441 -12.842 1.00 92.19 107 GLU A CA 1
ATOM 860 C C . GLU A 1 107 ? 4.834 -6.620 -13.715 1.00 92.19 107 GLU A C 1
ATOM 862 O O . GLU A 1 107 ? 4.289 -7.622 -13.232 1.00 92.19 107 GLU A O 1
ATOM 867 N N . GLU A 1 108 ? 5.141 -6.542 -15.013 1.00 89.94 108 GLU A N 1
ATOM 868 C CA . GLU A 1 108 ? 4.930 -7.591 -16.025 1.00 89.94 108 GLU A CA 1
ATOM 869 C C . GLU A 1 108 ? 5.914 -8.763 -15.852 1.00 89.94 108 GLU A C 1
ATOM 871 O O . GLU A 1 108 ? 6.680 -9.105 -16.747 1.00 89.94 108 GLU A O 1
ATOM 876 N N . THR A 1 109 ? 5.970 -9.367 -14.664 1.00 85.31 109 THR A N 1
ATOM 877 C CA . THR A 1 109 ? 6.943 -10.429 -14.369 1.00 85.31 109 THR A CA 1
ATOM 878 C C . THR A 1 109 ? 6.275 -11.652 -13.750 1.00 85.31 109 THR A C 1
ATOM 880 O O . THR A 1 109 ? 5.436 -11.522 -12.862 1.00 85.31 109 THR A O 1
ATOM 883 N N . SER A 1 110 ? 6.675 -12.849 -14.193 1.00 83.50 110 SER A N 1
ATOM 884 C CA . SER A 1 110 ? 6.267 -14.140 -13.606 1.00 83.50 110 SER A CA 1
ATOM 885 C C . SER A 1 110 ? 7.160 -14.591 -12.435 1.00 83.50 110 SER A C 1
ATOM 887 O O . SER A 1 110 ? 6.982 -15.686 -11.907 1.00 83.50 110 SER A O 1
ATOM 889 N N . ALA A 1 111 ? 8.147 -13.781 -12.055 1.00 84.25 111 ALA A N 1
ATOM 890 C CA . ALA A 1 111 ? 9.112 -14.095 -11.012 1.00 84.25 111 ALA A CA 1
ATOM 891 C C . ALA A 1 111 ? 8.511 -13.918 -9.611 1.00 84.25 111 ALA A C 1
ATOM 893 O O . ALA A 1 111 ? 7.565 -13.148 -9.405 1.00 84.25 111 ALA A O 1
ATOM 894 N N . GLU A 1 112 ? 9.105 -14.617 -8.645 1.00 91.69 112 GLU A N 1
ATOM 895 C CA . GLU A 1 112 ? 8.746 -14.545 -7.230 1.00 91.69 112 GLU A CA 1
ATOM 896 C C . GLU A 1 112 ? 8.752 -13.086 -6.717 1.00 91.69 112 GLU A C 1
ATOM 898 O O . GLU A 1 112 ? 9.663 -12.328 -7.071 1.00 91.69 112 GLU A O 1
ATOM 903 N N . PRO A 1 113 ? 7.792 -12.672 -5.860 1.00 92.44 113 PRO A N 1
ATOM 904 C CA . PRO A 1 113 ? 7.722 -11.309 -5.322 1.00 92.44 113 PRO A CA 1
ATOM 905 C C . PRO A 1 113 ? 9.026 -10.766 -4.721 1.00 92.44 113 PRO A C 1
ATOM 907 O O . PRO A 1 113 ? 9.291 -9.571 -4.825 1.00 92.44 113 PRO A O 1
ATOM 910 N N . SER A 1 114 ? 9.863 -11.626 -4.135 1.00 93.31 114 SER A N 1
ATOM 911 C CA . SER A 1 114 ? 11.140 -11.231 -3.526 1.00 93.31 114 SER A CA 1
ATOM 912 C C . SER A 1 114 ? 12.195 -10.765 -4.544 1.00 93.31 114 SER A C 1
ATOM 914 O O . SER A 1 114 ? 13.064 -9.958 -4.207 1.00 93.31 114 SER A O 1
ATOM 916 N N . LEU A 1 115 ? 12.118 -11.228 -5.799 1.00 93.38 115 LEU A N 1
ATOM 917 C CA . LEU A 1 115 ? 13.097 -10.935 -6.853 1.00 93.38 115 LEU A CA 1
ATOM 918 C C . LEU A 1 115 ? 12.680 -9.787 -7.778 1.00 93.38 115 LEU A C 1
ATOM 920 O O . LEU A 1 115 ? 13.540 -9.209 -8.444 1.00 93.38 115 LEU A O 1
ATOM 924 N N . GLN A 1 116 ? 11.393 -9.430 -7.811 1.00 92.88 116 GLN A N 1
ATOM 925 C CA . GLN A 1 116 ? 10.840 -8.453 -8.761 1.00 92.88 116 GLN A CA 1
ATOM 926 C C . GLN A 1 116 ? 11.572 -7.106 -8.717 1.00 92.88 116 GLN A C 1
ATOM 928 O O . GLN A 1 116 ? 11.938 -6.571 -9.761 1.00 92.88 116 GLN A O 1
ATOM 933 N N . ALA A 1 117 ? 11.867 -6.597 -7.517 1.00 92.75 117 ALA A N 1
ATOM 934 C CA . ALA A 1 117 ? 12.580 -5.331 -7.351 1.00 92.75 117 ALA A CA 1
ATOM 935 C C . ALA A 1 117 ? 13.988 -5.366 -7.974 1.00 92.75 117 ALA A C 1
ATOM 937 O O . ALA A 1 117 ? 14.364 -4.465 -8.725 1.00 92.75 117 ALA A O 1
ATOM 938 N N . LYS A 1 118 ? 14.747 -6.441 -7.722 1.00 94.38 118 LYS A N 1
ATOM 939 C CA . LYS A 1 118 ? 16.100 -6.623 -8.274 1.00 94.38 118 LYS A CA 1
ATOM 940 C C . LYS A 1 118 ? 16.067 -6.813 -9.788 1.00 94.38 118 LYS A C 1
ATOM 942 O O . LYS A 1 118 ? 16.899 -6.261 -10.502 1.00 94.38 118 LYS A O 1
ATOM 947 N N . GLN A 1 119 ? 15.089 -7.564 -10.289 1.00 94.12 119 GLN A N 1
ATOM 948 C CA . GLN A 1 119 ? 14.911 -7.769 -11.721 1.00 94.12 119 GLN A CA 1
ATOM 949 C C . GLN A 1 119 ? 14.574 -6.463 -12.445 1.00 94.12 119 GLN A C 1
ATOM 951 O O . GLN A 1 119 ? 15.137 -6.198 -13.506 1.00 94.12 119 GLN A O 1
ATOM 956 N N . LEU A 1 120 ? 13.702 -5.628 -11.872 1.00 93.38 120 LEU A N 1
ATOM 957 C CA . LEU A 1 120 ? 13.383 -4.316 -12.429 1.00 93.38 120 LEU A CA 1
ATOM 958 C C . LEU A 1 120 ? 14.615 -3.406 -12.456 1.00 93.38 120 LEU A C 1
ATOM 960 O O . LEU A 1 120 ? 14.863 -2.742 -13.461 1.00 93.38 120 LEU A O 1
ATOM 964 N N . GLN A 1 121 ? 15.412 -3.407 -11.385 1.00 95.06 121 GLN A N 1
ATOM 965 C CA . GLN A 1 121 ? 16.663 -2.653 -11.331 1.00 95.06 121 GLN A CA 1
ATOM 966 C C . GLN A 1 121 ? 17.642 -3.107 -12.421 1.00 95.06 121 GLN A C 1
ATOM 968 O O . GLN A 1 121 ? 18.163 -2.274 -13.158 1.00 95.06 121 GLN A O 1
ATOM 973 N N . LEU A 1 122 ? 17.832 -4.419 -12.586 1.00 95.56 122 LEU A N 1
ATOM 974 C CA . LEU A 1 122 ? 18.682 -4.975 -13.639 1.00 95.56 122 LEU A CA 1
ATOM 975 C C . LEU A 1 122 ? 18.161 -4.628 -15.040 1.00 95.56 122 LEU A C 1
ATOM 977 O O . LEU A 1 122 ? 18.943 -4.262 -15.913 1.00 95.56 122 LEU A O 1
ATOM 981 N N . LYS A 1 123 ? 16.842 -4.718 -15.258 1.00 95.69 123 LYS A N 1
ATOM 982 C CA . LYS A 1 123 ? 16.205 -4.340 -16.527 1.00 95.69 123 LYS A CA 1
ATOM 983 C C . LYS A 1 123 ? 16.470 -2.869 -16.849 1.00 95.69 123 LYS A C 1
ATOM 985 O O . LYS A 1 123 ? 16.817 -2.558 -17.981 1.00 95.69 123 LYS A O 1
ATOM 990 N N . ARG A 1 124 ? 16.344 -1.977 -15.863 1.00 96.81 124 ARG A N 1
ATOM 991 C CA . ARG A 1 124 ? 16.633 -0.544 -16.028 1.00 96.81 124 ARG A CA 1
ATOM 992 C C . ARG A 1 124 ? 18.105 -0.277 -16.326 1.00 96.81 124 ARG A C 1
ATOM 994 O O . ARG A 1 124 ? 18.374 0.497 -17.233 1.00 96.81 124 ARG A O 1
ATOM 1001 N N . ALA A 1 125 ? 19.025 -0.927 -15.612 1.00 97.88 125 ALA A N 1
ATOM 1002 C CA . ALA A 1 125 ? 20.462 -0.776 -15.843 1.00 97.88 125 ALA A CA 1
ATOM 1003 C C . ALA A 1 125 ? 20.843 -1.194 -17.269 1.00 97.88 125 ALA A C 1
ATOM 1005 O O . ALA A 1 125 ? 21.391 -0.392 -18.013 1.00 97.88 125 ALA A O 1
ATOM 1006 N N . ARG A 1 126 ? 20.414 -2.388 -17.697 1.00 97.88 126 ARG A N 1
ATOM 1007 C CA . ARG A 1 126 ? 20.657 -2.876 -19.063 1.00 97.88 126 ARG A CA 1
ATOM 1008 C C . ARG A 1 126 ? 20.112 -1.932 -20.128 1.00 97.88 126 ARG A C 1
ATOM 1010 O O . ARG A 1 126 ? 20.795 -1.643 -21.096 1.00 97.88 126 ARG A O 1
ATOM 1017 N N . LEU A 1 127 ? 18.890 -1.427 -19.942 1.00 98.00 127 LEU A N 1
ATOM 1018 C CA . LEU A 1 127 ? 18.311 -0.465 -20.879 1.00 98.00 127 LEU A CA 1
ATOM 1019 C C . LEU A 1 127 ? 19.094 0.851 -20.918 1.00 98.00 127 LEU A C 1
ATOM 1021 O O . LEU A 1 127 ? 19.205 1.444 -21.985 1.00 98.00 127 LEU A O 1
ATOM 1025 N N . ALA A 1 128 ? 19.614 1.319 -19.783 1.00 98.19 128 ALA A N 1
ATOM 1026 C CA . ALA A 1 128 ? 20.432 2.524 -19.737 1.00 98.19 128 ALA A CA 1
ATOM 1027 C C . ALA A 1 128 ? 21.750 2.330 -20.498 1.00 98.19 128 ALA A C 1
ATOM 1029 O O . ALA A 1 128 ? 22.084 3.171 -21.331 1.00 98.19 128 ALA A O 1
ATOM 1030 N N . ASP A 1 129 ? 22.434 1.207 -20.271 1.00 98.06 129 ASP A N 1
ATOM 1031 C CA . ASP A 1 129 ? 23.683 0.858 -20.9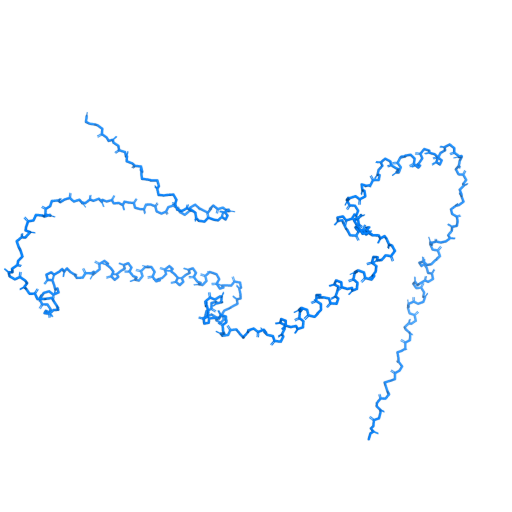55 1.00 98.06 129 ASP A CA 1
ATOM 1032 C C . ASP A 1 129 ? 23.458 0.728 -22.475 1.00 98.06 129 ASP A C 1
ATOM 1034 O O . ASP A 1 129 ? 24.120 1.403 -23.264 1.00 98.06 129 ASP A O 1
ATOM 1038 N N . ASP A 1 130 ? 22.427 -0.023 -22.889 1.00 98.12 130 ASP A N 1
ATOM 1039 C CA . ASP A 1 130 ? 22.058 -0.203 -24.301 1.00 98.12 130 ASP A CA 1
ATOM 1040 C C . ASP A 1 130 ? 21.730 1.128 -24.999 1.00 98.12 130 ASP A C 1
ATOM 1042 O O . ASP A 1 130 ? 22.016 1.320 -26.186 1.00 98.12 130 ASP A O 1
ATOM 1046 N N . LEU A 1 131 ? 21.057 2.048 -24.300 1.00 98.12 131 LEU A N 1
ATOM 1047 C CA . LEU A 1 131 ? 20.746 3.371 -24.841 1.00 98.12 131 LEU A CA 1
ATOM 1048 C C . LEU A 1 131 ? 21.996 4.247 -24.911 1.00 98.12 131 LEU A C 1
ATOM 1050 O O . LEU A 1 131 ? 22.151 4.980 -25.886 1.00 98.12 131 LEU A O 1
ATOM 1054 N N . ASN A 1 132 ? 22.893 4.151 -23.931 1.00 97.75 132 ASN A N 1
ATOM 1055 C CA . ASN A 1 132 ? 24.150 4.889 -23.922 1.00 97.75 132 ASN A CA 1
ATOM 1056 C C . ASN A 1 132 ? 25.033 4.505 -25.122 1.00 97.75 132 ASN A C 1
ATOM 1058 O O . ASN A 1 132 ? 25.540 5.386 -25.817 1.00 97.75 132 ASN A O 1
ATOM 1062 N N . ASP A 1 133 ? 25.111 3.212 -25.446 1.00 97.00 133 ASP A N 1
ATOM 1063 C CA . ASP A 1 133 ? 25.831 2.712 -26.624 1.00 97.00 133 ASP A CA 1
ATOM 1064 C C . ASP A 1 133 ? 25.199 3.170 -27.949 1.00 97.00 133 ASP A C 1
ATOM 1066 O O . ASP A 1 133 ? 25.895 3.457 -28.926 1.00 97.00 133 ASP A O 1
ATOM 1070 N N . LYS A 1 134 ? 23.867 3.287 -28.004 1.00 97.19 134 LYS A N 1
ATOM 1071 C CA . LYS A 1 134 ? 23.163 3.814 -29.188 1.00 97.19 134 LYS A CA 1
ATOM 1072 C C . LYS A 1 134 ? 23.347 5.319 -29.354 1.00 97.19 134 LYS A C 1
ATOM 1074 O O . LYS A 1 134 ? 23.370 5.813 -30.479 1.00 97.19 134 LYS A O 1
ATOM 1079 N N . ILE A 1 135 ? 23.455 6.049 -28.249 1.00 96.12 135 ILE A N 1
ATOM 1080 C CA . ILE A 1 135 ? 23.670 7.497 -28.256 1.00 96.12 135 ILE A CA 1
ATOM 1081 C C . ILE A 1 135 ? 25.125 7.827 -28.607 1.00 96.12 135 ILE A C 1
ATOM 1083 O O . ILE A 1 135 ? 25.358 8.808 -29.311 1.00 96.12 135 ILE A O 1
ATOM 1087 N N . SER A 1 136 ? 26.097 7.015 -28.181 1.00 95.88 136 SER A N 1
ATOM 1088 C CA . SER A 1 136 ? 27.512 7.238 -28.510 1.00 95.88 136 SER A CA 1
ATOM 1089 C C . SER A 1 136 ? 27.788 7.134 -30.015 1.00 95.88 136 SER A C 1
ATOM 1091 O O . SER A 1 136 ? 28.567 7.917 -30.549 1.00 95.88 136 SER A O 1
ATOM 1093 N N . HIS A 1 137 ? 27.077 6.247 -30.718 1.00 94.31 137 HIS A N 1
ATOM 1094 C CA . HIS A 1 137 ? 27.138 6.097 -32.178 1.00 94.31 137 HIS A CA 1
ATOM 1095 C C . HIS A 1 137 ? 26.093 6.944 -32.920 1.00 94.31 137 HIS A C 1
ATOM 1097 O O . HIS A 1 137 ? 25.694 6.611 -34.039 1.00 94.31 137 HIS A O 1
ATOM 1103 N N . ARG A 1 138 ? 25.591 8.019 -32.302 1.00 95.94 138 ARG A N 1
ATOM 1104 C CA . ARG A 1 138 ? 24.578 8.872 -32.925 1.00 95.94 138 ARG A CA 1
ATOM 1105 C C . ARG A 1 138 ? 25.176 9.577 -34.155 1.00 95.94 138 ARG A C 1
ATOM 1107 O O . ARG A 1 138 ? 26.092 10.380 -33.986 1.00 95.94 138 ARG A O 1
ATOM 1114 N N . PRO A 1 139 ? 24.648 9.334 -35.370 1.00 94.44 139 PRO A N 1
ATOM 1115 C CA . PRO A 1 139 ? 25.187 9.925 -36.588 1.00 94.44 139 PRO A CA 1
ATOM 1116 C C . PRO A 1 139 ? 25.040 11.446 -36.569 1.00 94.44 139 PRO A C 1
ATOM 1118 O O . PRO A 1 139 ? 24.016 11.985 -36.128 1.00 94.44 139 PRO A O 1
ATOM 1121 N N . GLY A 1 140 ? 26.069 12.135 -37.061 1.00 92.81 140 GLY A N 1
ATOM 1122 C CA . GLY A 1 140 ? 26.068 13.590 -37.148 1.00 92.81 140 GLY A CA 1
ATOM 1123 C C . GLY A 1 140 ? 25.056 14.131 -38.174 1.00 92.81 140 GLY A C 1
ATOM 1124 O O . GLY A 1 140 ? 24.576 13.394 -39.038 1.00 92.81 140 GLY A O 1
ATOM 1125 N N . PRO A 1 141 ? 24.766 15.444 -38.150 1.00 91.06 141 PRO A N 1
ATOM 1126 C CA . PRO A 1 141 ? 23.854 16.071 -39.110 1.00 91.06 141 PRO A CA 1
ATOM 1127 C C . PRO A 1 141 ? 24.299 15.873 -40.566 1.00 91.06 141 PRO A C 1
ATOM 1129 O O . PRO A 1 141 ? 23.474 15.616 -41.439 1.00 91.06 141 PRO A O 1
ATOM 1132 N N . ILE A 1 142 ? 25.612 15.922 -40.820 1.00 88.75 142 ILE A N 1
ATOM 1133 C CA . ILE A 1 142 ? 26.186 15.728 -42.158 1.00 88.75 142 ILE A CA 1
ATOM 1134 C C . ILE A 1 142 ? 25.931 14.314 -42.703 1.00 88.75 142 ILE A C 1
ATOM 1136 O O . ILE A 1 142 ? 25.624 14.138 -43.879 1.00 88.75 142 ILE A O 1
ATOM 1140 N N . GLU A 1 143 ? 25.974 13.297 -41.838 1.00 90.44 143 GLU A N 1
ATOM 1141 C CA . GLU A 1 143 ? 25.705 11.911 -42.224 1.00 90.44 143 GLU A CA 1
ATOM 1142 C C . GLU A 1 143 ? 24.234 11.703 -42.598 1.00 90.44 143 GLU A C 1
ATOM 1144 O O . GLU A 1 143 ? 23.925 10.906 -43.482 1.00 90.44 143 GLU A O 1
ATOM 1149 N N . LEU A 1 144 ? 23.317 12.425 -41.948 1.00 93.69 144 LEU A N 1
ATOM 1150 C CA . LEU A 1 144 ? 21.885 12.366 -42.247 1.00 93.69 144 LEU A CA 1
ATOM 1151 C C . LEU A 1 144 ? 21.533 13.057 -43.572 1.00 93.69 144 LEU A C 1
ATOM 1153 O O . LEU A 1 144 ? 20.647 12.580 -44.284 1.00 93.69 144 LEU A O 1
ATOM 1157 N N . ILE A 1 145 ? 22.255 14.127 -43.922 1.00 91.75 145 ILE A N 1
ATOM 1158 C CA . ILE A 1 145 ? 22.169 14.789 -45.231 1.00 91.75 145 ILE A CA 1
ATOM 1159 C C . ILE A 1 145 ? 22.635 13.837 -46.338 1.00 91.75 145 ILE A C 1
ATOM 1161 O O . ILE A 1 145 ? 21.917 13.628 -47.311 1.00 91.75 145 ILE A O 1
ATOM 1165 N N . HIS A 1 146 ? 23.794 13.186 -46.171 1.00 92.00 146 HIS A N 1
ATOM 1166 C CA . HIS A 1 146 ? 24.295 12.207 -47.149 1.00 92.00 146 HIS A CA 1
ATOM 1167 C C . HIS A 1 146 ? 23.343 11.017 -47.343 1.00 92.00 146 HIS A C 1
ATOM 1169 O O . HIS A 1 146 ? 23.286 10.429 -48.421 1.00 92.00 146 HIS A O 1
ATOM 1175 N N . LYS A 1 147 ? 22.574 10.667 -46.305 1.00 93.12 147 LYS A N 1
ATOM 1176 C CA . LYS A 1 147 ? 21.530 9.633 -46.362 1.00 93.12 147 LYS A CA 1
ATOM 1177 C C . LYS A 1 147 ? 20.197 10.135 -46.932 1.00 93.12 147 LYS A C 1
ATOM 1179 O O . LYS A 1 147 ? 19.241 9.366 -46.951 1.00 93.12 147 LYS A O 1
ATOM 1184 N N . ASN A 1 148 ? 20.128 11.383 -47.404 1.00 87.44 148 ASN A N 1
ATOM 1185 C CA . ASN A 1 148 ? 18.931 12.044 -47.941 1.00 87.44 148 ASN A CA 1
ATOM 1186 C C . ASN A 1 148 ? 17.733 12.033 -46.975 1.00 87.44 148 ASN A C 1
ATOM 1188 O O . ASN A 1 148 ? 16.581 12.028 -47.403 1.00 87.44 148 ASN A O 1
ATOM 1192 N N . ILE A 1 149 ? 18.000 11.994 -45.666 1.00 91.94 149 ILE A N 1
ATOM 1193 C CA . ILE A 1 149 ? 16.962 12.072 -44.628 1.00 91.94 149 ILE A CA 1
ATOM 1194 C C . ILE A 1 149 ? 16.689 13.540 -44.288 1.00 91.94 149 ILE A C 1
ATOM 1196 O O . ILE A 1 149 ? 15.541 13.919 -44.065 1.00 91.94 149 ILE A O 1
ATOM 1200 N N . LEU A 1 150 ? 17.743 14.361 -44.255 1.00 89.44 150 LEU A N 1
ATOM 1201 C CA . LEU A 1 150 ? 17.648 15.810 -44.100 1.00 89.44 150 LEU A CA 1
ATOM 1202 C C . LEU A 1 150 ? 17.933 16.493 -45.446 1.00 89.44 150 LEU A C 1
ATOM 1204 O O . LEU A 1 150 ? 18.870 16.078 -46.134 1.00 89.44 150 LEU A O 1
ATOM 1208 N N . PRO A 1 151 ? 17.165 17.527 -45.826 1.00 86.88 151 PRO A N 1
ATOM 1209 C CA . PRO A 1 151 ? 17.482 18.336 -46.994 1.00 86.88 151 PRO A CA 1
ATOM 1210 C C . PRO A 1 151 ? 18.767 19.147 -46.764 1.00 86.88 151 PRO A C 1
ATOM 1212 O O . PRO A 1 151 ? 19.122 19.481 -45.633 1.00 86.88 151 PRO A O 1
ATOM 1215 N N . VAL A 1 152 ? 19.473 19.468 -47.851 1.00 81.12 152 VAL A N 1
ATOM 1216 C CA . VAL A 1 152 ? 20.561 20.452 -47.826 1.00 81.12 152 VAL A CA 1
ATOM 1217 C C . VAL A 1 152 ? 19.912 21.830 -47.870 1.00 81.12 152 VAL A C 1
ATOM 1219 O O . VAL A 1 152 ? 19.558 22.309 -48.947 1.00 81.12 152 VAL A O 1
ATOM 1222 N N . ASP A 1 153 ? 19.733 22.458 -46.713 1.00 68.50 153 ASP A N 1
ATOM 1223 C CA . ASP A 1 153 ? 19.323 23.859 -46.665 1.00 68.50 153 ASP A CA 1
ATOM 1224 C C . ASP A 1 153 ? 20.483 24.718 -47.198 1.00 68.50 153 ASP A C 1
ATOM 1226 O O . ASP A 1 153 ? 21.443 25.017 -46.488 1.00 68.50 153 ASP A O 1
ATOM 1230 N N . LEU A 1 154 ? 20.413 25.091 -48.478 1.00 58.00 154 LEU A N 1
ATOM 1231 C CA . LEU A 1 154 ? 21.299 26.088 -49.094 1.00 58.00 154 LEU A CA 1
ATOM 1232 C C . LEU A 1 154 ? 20.982 27.523 -48.632 1.00 58.00 154 LEU A C 1
ATOM 1234 O O . LEU A 1 154 ? 21.746 28.433 -48.938 1.00 58.00 154 LEU A O 1
ATOM 1238 N N . ASP A 1 155 ? 19.936 27.714 -47.824 1.00 57.41 155 ASP A N 1
ATOM 1239 C CA . ASP A 1 155 ? 19.485 29.016 -47.336 1.00 57.41 155 ASP A CA 1
ATOM 1240 C C . ASP A 1 155 ? 19.421 29.047 -45.798 1.00 57.41 155 ASP A C 1
ATOM 1242 O O . ASP A 1 155 ? 18.343 29.065 -45.207 1.00 57.41 155 ASP A O 1
ATOM 1246 N N . CYS A 1 156 ? 20.568 29.058 -45.108 1.00 49.28 156 CYS A N 1
ATOM 1247 C CA . CYS A 1 156 ? 20.572 29.393 -43.678 1.00 49.28 156 CYS A CA 1
ATOM 1248 C C . CYS A 1 156 ? 21.851 30.141 -43.244 1.00 49.28 156 CYS A C 1
ATOM 1250 O O . CYS A 1 156 ? 22.910 29.529 -43.075 1.00 49.28 156 CYS A O 1
ATOM 1252 N N . PRO A 1 157 ? 21.787 31.474 -43.045 1.00 51.94 157 PRO A N 1
ATOM 1253 C CA . PRO A 1 157 ? 22.931 32.289 -42.664 1.00 51.94 157 PRO A CA 1
ATOM 1254 C C . PRO A 1 157 ? 23.077 32.327 -41.141 1.00 51.94 157 PRO A C 1
ATOM 1256 O O . PRO A 1 157 ? 22.780 33.344 -40.532 1.00 51.94 157 PRO A O 1
ATOM 1259 N N . LEU A 1 158 ? 23.538 31.247 -40.505 1.00 46.84 158 LEU A N 1
ATOM 1260 C CA . LEU A 1 158 ? 24.005 31.299 -39.110 1.00 46.84 158 LEU A CA 1
ATOM 1261 C C . LEU A 1 158 ? 25.233 30.405 -38.900 1.00 46.84 158 LEU A C 1
ATOM 1263 O O . LEU A 1 158 ? 25.241 29.457 -38.117 1.00 46.84 158 LEU A O 1
ATOM 1267 N N . GLN A 1 159 ? 26.327 30.773 -39.566 1.00 51.25 159 GLN A N 1
ATOM 1268 C CA . GLN A 1 159 ? 27.667 30.479 -39.066 1.00 51.25 159 GLN A CA 1
ATOM 1269 C C . GLN A 1 159 ? 27.940 31.358 -37.840 1.00 51.25 159 GLN A C 1
ATOM 1271 O O . GLN A 1 159 ? 28.563 32.393 -37.987 1.00 51.25 159 GLN A O 1
ATOM 1276 N N . HIS A 1 160 ? 27.465 30.997 -36.648 1.00 46.31 160 HIS A N 1
ATOM 1277 C CA . HIS A 1 160 ? 27.988 31.530 -35.378 1.00 46.31 160 HIS A CA 1
ATOM 1278 C C . HIS A 1 160 ? 27.489 30.669 -34.213 1.00 46.31 160 HIS A C 1
ATOM 1280 O O . HIS A 1 160 ? 26.521 31.005 -33.544 1.00 46.31 160 HIS A O 1
ATOM 1286 N N . SER A 1 161 ? 28.138 29.529 -33.985 1.00 41.91 161 SER A N 1
ATOM 1287 C CA . SER A 1 161 ? 28.250 28.853 -32.672 1.00 41.91 161 SER A CA 1
ATOM 1288 C C . SER A 1 161 ? 29.343 27.775 -32.719 1.00 41.91 161 SER A C 1
ATOM 1290 O O . SER A 1 161 ? 29.268 26.742 -32.065 1.00 41.91 161 SER A O 1
ATOM 1292 N N . LEU A 1 162 ? 30.374 28.004 -33.534 1.00 49.75 162 LEU A N 1
ATOM 1293 C CA . LEU A 1 162 ? 31.555 27.155 -33.646 1.00 49.75 162 LEU A CA 1
ATOM 1294 C C . LEU A 1 162 ? 32.643 27.708 -32.718 1.00 49.75 162 LEU A C 1
ATOM 1296 O O . LEU A 1 162 ? 33.721 28.045 -33.174 1.00 49.75 162 LEU A O 1
ATOM 1300 N N . LEU A 1 163 ? 32.346 27.853 -31.423 1.00 43.66 163 LEU A N 1
ATOM 1301 C CA . LEU A 1 163 ? 33.350 28.089 -30.380 1.00 43.66 163 LEU A CA 1
ATOM 1302 C C . LEU A 1 163 ? 32.902 27.439 -29.063 1.00 43.66 163 LEU A C 1
ATOM 1304 O O . LEU A 1 163 ? 32.145 28.005 -28.285 1.00 43.66 163 LEU A O 1
ATOM 1308 N N . GLY A 1 164 ? 33.402 26.220 -28.859 1.00 47.94 164 GLY A N 1
ATOM 1309 C CA . GLY A 1 164 ? 33.913 25.724 -27.583 1.00 47.94 164 GLY A CA 1
ATOM 1310 C C . GLY A 1 164 ? 33.040 25.861 -26.341 1.00 47.94 164 GLY A C 1
ATOM 1311 O O . GLY A 1 164 ? 33.218 26.786 -25.564 1.00 47.94 164 GLY A O 1
ATOM 1312 N N . MET A 1 165 ? 32.279 24.815 -26.031 1.00 45.59 165 MET A N 1
ATOM 1313 C CA . MET A 1 165 ? 32.089 24.412 -24.638 1.00 45.59 165 MET A CA 1
ATOM 1314 C C . MET A 1 165 ? 32.179 22.889 -24.559 1.00 45.59 165 MET A C 1
ATOM 1316 O O . MET A 1 165 ? 31.188 22.175 -24.467 1.00 45.59 165 MET A O 1
ATOM 1320 N N . ASN A 1 166 ? 33.420 22.398 -24.605 1.00 47.50 166 ASN A N 1
ATOM 1321 C CA . ASN A 1 166 ? 33.771 21.126 -23.988 1.00 47.50 166 ASN A CA 1
ATOM 1322 C C . ASN A 1 166 ? 33.649 21.312 -22.472 1.00 47.50 166 ASN A C 1
ATOM 1324 O O . ASN A 1 166 ? 34.642 21.517 -21.776 1.00 47.50 166 ASN A O 1
ATOM 1328 N N . THR A 1 167 ? 32.428 21.284 -21.947 1.00 46.84 167 THR A N 1
ATOM 1329 C CA . THR A 1 167 ? 32.236 21.001 -20.532 1.00 46.84 167 THR A CA 1
ATOM 1330 C C . THR A 1 167 ? 32.352 19.492 -20.390 1.00 46.84 167 THR A C 1
ATOM 1332 O O . THR A 1 167 ? 31.433 18.735 -20.692 1.00 46.84 167 THR A O 1
ATOM 1335 N N . HIS A 1 168 ? 33.517 19.030 -19.941 1.00 47.28 168 HIS A N 1
ATOM 1336 C CA . HIS A 1 168 ? 33.619 17.717 -19.320 1.00 47.28 168 HIS A CA 1
ATOM 1337 C C . HIS A 1 168 ? 32.792 17.776 -18.029 1.00 47.28 168 HIS A C 1
ATOM 1339 O O . HIS A 1 168 ? 33.301 18.046 -16.943 1.00 47.28 168 HIS A O 1
ATOM 1345 N N . CYS A 1 169 ? 31.475 17.629 -18.165 1.00 39.56 169 CYS A N 1
ATOM 1346 C CA . CYS A 1 169 ? 30.575 17.483 -17.042 1.00 39.56 169 CYS A CA 1
ATOM 1347 C C . CYS A 1 169 ? 30.753 16.052 -16.542 1.00 39.56 169 CYS A C 1
ATOM 1349 O O . CYS A 1 169 ? 30.062 15.128 -16.966 1.00 39.56 169 CYS A O 1
ATOM 1351 N N . THR A 1 170 ? 31.739 15.852 -15.671 1.00 4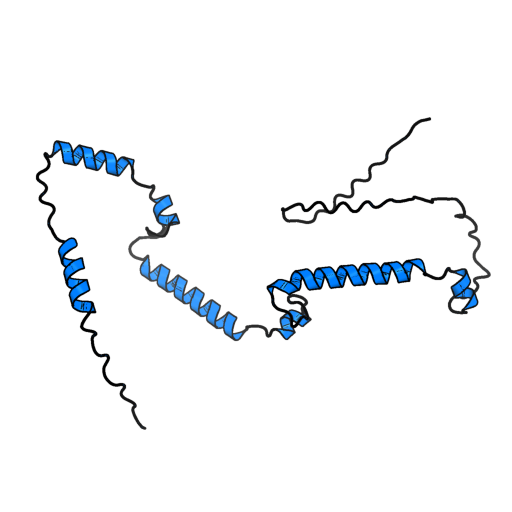6.59 170 THR A N 1
ATOM 1352 C CA . THR A 1 170 ? 31.804 14.660 -14.830 1.00 46.59 170 THR A CA 1
ATOM 1353 C C . THR A 1 170 ? 30.584 14.677 -13.920 1.00 46.59 170 THR A C 1
ATOM 1355 O O . THR A 1 170 ? 30.614 15.217 -12.817 1.00 46.59 170 THR A O 1
ATOM 1358 N N . LEU A 1 171 ? 29.486 14.092 -14.399 1.00 42.09 171 LEU A N 1
ATOM 1359 C CA . LEU A 1 171 ? 28.394 13.637 -13.554 1.00 42.09 171 LEU A CA 1
ATOM 1360 C C . LEU A 1 171 ? 28.926 12.449 -12.754 1.00 42.09 171 LEU A C 1
ATOM 1362 O O . LEU A 1 171 ? 28.761 11.291 -13.128 1.00 42.09 171 LEU A O 1
ATOM 1366 N N . GLN A 1 172 ? 29.610 12.731 -11.647 1.00 39.66 172 GLN A N 1
ATOM 1367 C CA . GLN A 1 172 ? 29.763 11.728 -10.607 1.00 39.66 172 GLN A CA 1
ATOM 1368 C C . GLN A 1 172 ? 28.385 11.516 -9.984 1.00 39.66 172 GLN A C 1
ATOM 1370 O O . GLN A 1 172 ? 27.937 12.281 -9.134 1.00 39.66 172 GLN A O 1
ATOM 1375 N N . TYR A 1 173 ? 27.692 10.479 -10.448 1.00 43.00 173 TYR A N 1
ATOM 1376 C CA . TYR A 1 173 ? 26.500 9.968 -9.793 1.00 43.00 173 TYR A CA 1
ATOM 1377 C C . TYR A 1 173 ? 26.940 9.238 -8.521 1.00 43.00 173 TYR A C 1
ATOM 1379 O O . TYR A 1 173 ? 27.254 8.048 -8.539 1.00 43.00 173 TYR A O 1
ATOM 1387 N N . THR A 1 174 ? 27.030 9.960 -7.406 1.00 42.66 174 THR A N 1
ATOM 1388 C CA . THR A 1 174 ? 27.155 9.323 -6.098 1.00 42.66 174 THR A CA 1
ATOM 1389 C C . THR A 1 174 ? 25.769 8.862 -5.669 1.00 42.66 174 THR A C 1
ATOM 1391 O O . THR A 1 174 ? 24.886 9.653 -5.345 1.00 42.66 174 THR A O 1
ATOM 1394 N N . HIS A 1 175 ? 25.558 7.548 -5.693 1.00 41.56 175 HIS A N 1
ATOM 1395 C CA . HIS A 1 175 ? 24.374 6.935 -5.111 1.00 41.56 175 HIS A CA 1
ATOM 1396 C C . HIS A 1 175 ? 24.510 6.976 -3.585 1.00 41.56 175 HIS A C 1
ATOM 1398 O O . HIS A 1 175 ? 25.002 6.033 -2.964 1.00 41.56 175 HIS A O 1
ATOM 1404 N N . THR A 1 176 ? 24.135 8.093 -2.964 1.00 40.47 176 THR A N 1
ATOM 1405 C CA . THR A 1 176 ? 23.897 8.110 -1.522 1.00 40.47 176 THR A CA 1
ATOM 1406 C C . THR A 1 176 ? 22.498 7.559 -1.267 1.00 40.47 176 THR A C 1
ATOM 1408 O O . THR A 1 176 ? 21.479 8.178 -1.567 1.00 40.47 176 THR A O 1
ATOM 1411 N N . GLU A 1 177 ? 22.457 6.343 -0.728 1.00 45.34 177 GLU A N 1
ATOM 1412 C CA . GLU A 1 177 ? 21.273 5.746 -0.109 1.00 45.34 177 GLU A CA 1
ATOM 1413 C C . GLU A 1 177 ? 20.820 6.645 1.059 1.00 45.34 177 GLU A C 1
ATOM 1415 O O . GLU A 1 177 ? 21.284 6.508 2.190 1.00 45.34 177 GLU A O 1
ATOM 1420 N N . CYS A 1 178 ? 19.941 7.612 0.786 1.00 38.38 178 CYS A N 1
ATOM 1421 C CA . CYS A 1 178 ? 19.274 8.416 1.809 1.00 38.38 178 CYS A CA 1
ATOM 1422 C C . CYS A 1 178 ? 17.953 7.730 2.207 1.00 38.38 178 CYS A C 1
ATOM 1424 O O . CYS A 1 178 ? 17.047 7.622 1.377 1.00 38.38 178 CYS A O 1
ATOM 1426 N N . PRO A 1 179 ? 17.783 7.291 3.468 1.00 43.38 179 PRO A N 1
ATOM 1427 C CA . PRO A 1 179 ? 16.684 6.415 3.868 1.00 43.38 179 PRO A CA 1
ATOM 1428 C C . PRO A 1 179 ? 15.398 7.172 4.241 1.00 43.38 179 PRO A C 1
ATOM 1430 O O . PRO A 1 179 ? 14.661 6.714 5.112 1.00 43.38 179 PRO A O 1
ATOM 1433 N N . LEU A 1 180 ? 15.098 8.333 3.644 1.00 41.62 180 LEU A N 1
ATOM 1434 C CA . LEU A 1 180 ? 13.905 9.107 4.005 1.00 41.62 180 LEU A CA 1
ATOM 1435 C C . LEU A 1 180 ? 13.205 9.748 2.799 1.00 41.62 180 LEU A C 1
ATOM 1437 O O . LEU A 1 180 ? 13.798 10.369 1.927 1.00 41.62 180 LEU A O 1
ATOM 1441 N N . LYS A 1 181 ? 11.892 9.514 2.795 1.00 51.38 181 LYS A N 1
ATOM 1442 C CA . LYS A 1 181 ? 10.883 9.755 1.763 1.00 51.38 181 LYS A CA 1
ATOM 1443 C C . LYS A 1 181 ? 10.812 11.214 1.292 1.00 51.38 181 LYS A C 1
ATOM 1445 O O . LYS A 1 181 ? 10.856 12.125 2.110 1.00 51.38 181 LYS A O 1
ATOM 1450 N N . HIS A 1 182 ? 10.469 11.348 0.009 1.00 46.16 182 HIS A N 1
ATOM 1451 C CA . HIS A 1 182 ? 10.220 12.550 -0.804 1.00 46.16 182 HIS A CA 1
ATOM 1452 C C . HIS A 1 182 ? 11.439 13.064 -1.574 1.00 46.16 182 HIS A C 1
ATOM 1454 O O . HIS A 1 182 ? 12.305 13.763 -1.063 1.00 46.16 182 HIS A O 1
ATOM 1460 N N . SER A 1 183 ? 11.443 12.705 -2.859 1.00 42.84 183 SER A N 1
ATOM 1461 C CA . SER A 1 183 ? 12.337 13.219 -3.887 1.00 42.84 183 SER A CA 1
ATOM 1462 C C . SER A 1 183 ? 12.072 14.712 -4.092 1.00 42.84 183 SER A C 1
ATOM 1464 O O . SER A 1 183 ? 11.114 15.101 -4.755 1.00 42.84 183 SER A O 1
ATOM 1466 N N . LEU A 1 184 ? 12.910 15.552 -3.493 1.00 46.34 184 LEU A N 1
ATOM 1467 C CA . LEU A 1 184 ? 13.162 16.905 -3.972 1.00 46.34 184 LEU A CA 1
ATOM 1468 C C . LEU A 1 184 ? 14.568 16.890 -4.563 1.00 46.34 184 LEU A C 1
ATOM 1470 O O . LEU A 1 184 ? 15.556 16.741 -3.846 1.00 46.34 184 LEU A O 1
ATOM 1474 N N . LEU A 1 185 ? 14.637 16.982 -5.890 1.00 47.50 185 LEU A N 1
ATOM 1475 C CA . LEU A 1 185 ? 15.877 17.159 -6.636 1.00 47.50 185 LEU A CA 1
ATOM 1476 C C . LEU A 1 185 ? 16.458 18.534 -6.263 1.00 47.50 185 LEU A C 1
ATOM 1478 O O . LEU A 1 185 ? 16.011 19.556 -6.777 1.00 47.50 185 LEU A O 1
ATOM 1482 N N . PHE A 1 186 ? 17.442 18.579 -5.366 1.00 39.94 186 PHE A N 1
ATOM 1483 C CA . PHE A 1 186 ? 18.294 19.759 -5.233 1.00 39.94 186 PHE A CA 1
ATOM 1484 C C . PHE A 1 186 ? 19.479 19.608 -6.183 1.00 39.94 186 PHE A C 1
ATOM 1486 O O . PHE A 1 186 ? 20.388 18.812 -5.957 1.00 39.94 186 PHE A O 1
ATOM 1493 N N . LEU A 1 187 ? 19.445 20.378 -7.269 1.00 43.84 187 LEU A N 1
ATOM 1494 C CA . LEU A 1 187 ? 20.558 20.544 -8.192 1.00 43.84 187 LEU A CA 1
ATOM 1495 C C . LEU A 1 187 ? 21.520 21.573 -7.578 1.00 43.84 187 LEU A C 1
ATOM 1497 O O . LEU A 1 187 ? 21.333 22.777 -7.743 1.00 43.84 187 LEU A O 1
ATOM 1501 N N . VA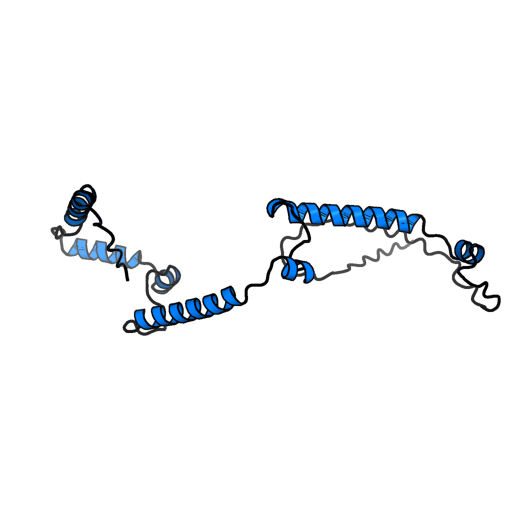L A 1 188 ? 22.518 21.128 -6.812 1.00 45.44 188 VAL A N 1
ATOM 1502 C CA . VAL A 1 188 ? 23.549 22.047 -6.303 1.00 45.44 188 VAL A CA 1
ATOM 1503 C C . VAL A 1 188 ? 24.600 22.225 -7.395 1.00 45.44 188 VAL A C 1
ATOM 1505 O O . VAL A 1 188 ? 25.468 21.380 -7.591 1.00 45.44 188 VAL A O 1
ATOM 1508 N N . CYS A 1 189 ? 24.491 23.316 -8.149 1.00 38.66 189 CYS A N 1
ATOM 1509 C CA . CYS A 1 189 ? 25.485 23.708 -9.141 1.00 38.66 189 CYS A CA 1
ATOM 1510 C C . CYS A 1 189 ? 26.638 24.424 -8.421 1.00 38.66 189 CYS A C 1
ATOM 1512 O O . CYS A 1 189 ? 26.577 25.630 -8.185 1.00 38.66 189 CYS A O 1
ATOM 1514 N N . THR A 1 190 ? 27.681 23.698 -8.014 1.00 52.91 190 THR A N 1
ATOM 1515 C CA . THR A 1 190 ? 28.887 24.327 -7.458 1.00 52.91 190 THR A CA 1
ATOM 1516 C C . THR A 1 190 ? 29.701 24.949 -8.594 1.00 52.91 190 THR A C 1
ATOM 1518 O O . THR A 1 190 ? 30.470 24.265 -9.265 1.00 52.91 190 THR A O 1
ATOM 1521 N N . HIS A 1 191 ? 29.521 26.250 -8.832 1.00 42.22 191 HIS A N 1
ATOM 1522 C CA . HIS A 1 191 ? 30.446 27.045 -9.642 1.00 42.22 191 HIS A CA 1
ATOM 1523 C C . HIS A 1 191 ? 31.711 27.321 -8.817 1.00 42.22 191 HIS A C 1
ATOM 1525 O O . HIS A 1 191 ? 31.743 28.249 -8.011 1.00 42.22 191 HIS A O 1
ATOM 1531 N N . SER A 1 192 ? 32.758 26.518 -9.005 1.00 43.97 192 SER A N 1
ATOM 1532 C CA . SER A 1 192 ? 34.095 26.868 -8.517 1.00 43.97 192 SER A CA 1
ATOM 1533 C C . SER A 1 192 ? 34.719 27.905 -9.452 1.00 43.97 192 SER A C 1
ATOM 1535 O O . SER A 1 192 ? 35.171 27.579 -10.546 1.00 43.97 192 SER A O 1
ATOM 1537 N N . TYR A 1 193 ? 34.731 29.162 -9.010 1.00 43.06 193 TYR A N 1
ATOM 1538 C CA . TYR A 1 193 ? 35.586 30.220 -9.549 1.00 43.06 193 TYR A CA 1
ATOM 1539 C C . TYR A 1 193 ? 37.052 29.904 -9.196 1.00 43.06 193 TYR A C 1
ATOM 1541 O O . TYR A 1 193 ? 37.394 29.834 -8.017 1.00 43.06 193 TYR A O 1
ATOM 1549 N N . CYS A 1 194 ? 37.919 29.746 -10.199 1.00 35.94 194 CYS A N 1
ATOM 1550 C CA . CYS A 1 194 ? 39.374 29.826 -10.033 1.00 35.94 194 CYS A CA 1
ATOM 1551 C C . CYS A 1 194 ? 39.843 31.197 -10.550 1.00 35.94 194 CYS A C 1
ATOM 1553 O O . CYS A 1 194 ? 39.709 31.442 -11.750 1.00 35.94 194 CYS A O 1
ATOM 1555 N N . PRO A 1 195 ? 40.358 32.101 -9.697 1.00 43.59 195 PRO A N 1
ATOM 1556 C CA . PRO A 1 195 ? 41.066 33.289 -10.161 1.00 43.59 195 PRO A CA 1
ATOM 1557 C C . PRO A 1 195 ? 42.515 32.945 -10.553 1.00 43.59 195 PRO A C 1
ATOM 1559 O O . PRO A 1 195 ? 43.106 32.019 -9.993 1.00 43.59 195 PRO A O 1
ATOM 1562 N N . VAL A 1 196 ? 43.040 33.691 -11.531 1.00 45.28 196 VAL A N 1
ATOM 1563 C CA . VAL A 1 196 ? 44.454 33.718 -11.961 1.00 45.28 196 VAL A CA 1
ATOM 1564 C C . VAL A 1 196 ? 45.298 34.470 -10.939 1.00 45.28 196 VAL A C 1
ATOM 1566 O O . VAL A 1 196 ? 44.801 35.508 -10.446 1.00 45.28 196 VAL A O 1
#